Protein AF-A0A818BWP5-F1 (afdb_monomer)

Sequence (230 aa):
DDAFNEPQSDSELIDVSFDEDEWIDLDHDEETIDNFIEGVNTEVILLDDLQNQVKKVIDITRRIVNTTKRTSTLSAFVEKKRMNYNLKVSKNKRIKRQLSKDVKTRWNSSFKMLSTIDLYRDIITDMFKCKGNIGITSKQRKKLARIELTTDQWDLIKLLITLLEPFYSATKALSTTTYPTIGSALYLIRSLEEYLEKLENNLTLNALKAKVLVKFQYYMFDDTDQFNTL

Nearest PDB structures (foldseek):
  8sjd-assembly1_B  TM=6.317E-01  e=7.134E-03  Musca domestica
  2x3w-assembly2_C-2  TM=1.920E-01  e=8.505E+00  Mus musculus

Solvent-accessible surface area (backbone atoms only — not comparable to full-atom values): 14190 Å² total; per-residue (Å²): 137,80,88,82,84,79,83,80,83,78,84,74,81,79,79,77,77,76,81,87,79,84,79,83,79,78,80,76,87,74,82,81,78,88,74,91,60,95,79,72,53,68,70,59,57,55,52,52,51,51,50,53,51,51,53,51,47,53,50,35,51,48,50,46,52,50,50,33,71,70,34,68,58,49,37,50,51,50,51,52,50,49,52,56,50,40,73,76,41,57,85,90,71,40,83,81,73,70,79,39,70,63,43,91,93,42,83,66,24,51,58,46,19,50,51,32,50,61,75,35,42,70,57,54,52,47,49,66,71,42,44,87,75,58,84,63,54,74,69,55,41,56,58,51,64,76,48,63,80,52,72,69,51,52,52,49,47,51,49,52,40,64,68,43,47,62,58,55,49,47,50,56,61,54,70,47,86,89,56,91,35,71,88,49,45,65,59,48,53,53,52,50,51,54,58,37,71,54,80,63,98,44,67,69,55,42,55,50,28,49,59,48,40,57,52,48,48,43,70,74,72,64,48,63,66,69,69,73,75,112

Structure (mmCIF, N/CA/C/O backbone):
data_AF-A0A818BWP5-F1
#
_entry.id   AF-A0A818BWP5-F1
#
loop_
_atom_site.group_PDB
_atom_site.id
_atom_site.type_symbol
_atom_site.label_atom_id
_atom_site.label_alt_id
_atom_site.label_comp_id
_atom_site.label_asym_id
_atom_site.label_entity_id
_atom_site.label_seq_id
_atom_site.pdbx_PDB_ins_code
_atom_site.Cartn_x
_atom_site.Cartn_y
_atom_site.Cartn_z
_atom_site.occupancy
_atom_site.B_iso_or_equiv
_atom_site.auth_seq_id
_atom_site.auth_comp_id
_atom_site.auth_asym_id
_atom_site.auth_atom_id
_atom_site.pdbx_PDB_model_num
ATOM 1 N N . ASP A 1 1 ? 43.823 27.936 49.055 1.00 38.31 1 ASP A N 1
ATOM 2 C CA . ASP A 1 1 ? 43.695 26.762 48.183 1.00 38.31 1 ASP A CA 1
ATOM 3 C C . ASP A 1 1 ? 42.249 26.336 48.092 1.00 38.31 1 ASP A C 1
ATOM 5 O O . ASP A 1 1 ? 41.699 25.744 49.010 1.00 38.31 1 ASP A O 1
ATOM 9 N N . ASP A 1 2 ? 41.649 26.814 47.008 1.00 41.84 2 ASP A N 1
ATOM 10 C CA . ASP A 1 2 ? 40.733 26.103 46.123 1.00 41.84 2 ASP A CA 1
ATOM 11 C C . ASP A 1 2 ? 39.447 25.488 46.685 1.00 41.84 2 ASP A C 1
ATOM 13 O O . ASP A 1 2 ? 39.368 24.359 47.158 1.00 41.84 2 ASP A O 1
ATOM 17 N N . ALA A 1 3 ? 38.401 26.294 46.497 1.00 39.16 3 ALA A N 1
ATOM 18 C CA . ALA A 1 3 ? 37.105 25.929 45.939 1.00 39.16 3 ALA A CA 1
ATOM 19 C C . ALA A 1 3 ? 36.995 24.525 45.317 1.00 39.16 3 ALA A C 1
ATOM 21 O O . ALA A 1 3 ? 37.724 24.210 44.385 1.00 39.16 3 ALA A O 1
ATOM 22 N N . PHE A 1 4 ? 35.946 23.786 45.691 1.00 36.19 4 PHE A N 1
ATOM 23 C CA . PHE A 1 4 ? 35.115 23.061 44.724 1.00 36.19 4 PHE A CA 1
ATOM 24 C C . PHE A 1 4 ? 33.684 22.929 45.270 1.00 36.19 4 PHE A C 1
ATOM 26 O O . PHE A 1 4 ? 33.434 22.251 46.263 1.00 36.19 4 PHE A O 1
ATOM 33 N N . ASN A 1 5 ? 32.767 23.652 44.623 1.00 37.97 5 ASN A N 1
ATOM 34 C CA . ASN A 1 5 ? 31.320 23.629 44.834 1.00 37.97 5 ASN A CA 1
ATOM 35 C C . ASN A 1 5 ? 30.732 22.267 44.428 1.00 37.97 5 ASN A C 1
ATOM 37 O O . ASN A 1 5 ? 30.966 21.808 43.309 1.00 37.97 5 ASN A O 1
ATOM 41 N N . GLU A 1 6 ? 29.887 21.689 45.281 1.00 41.59 6 GLU A N 1
ATOM 42 C CA . GLU A 1 6 ? 28.867 20.718 44.871 1.00 41.59 6 GLU A CA 1
ATOM 43 C C . GLU A 1 6 ? 27.696 21.470 44.214 1.00 41.59 6 GLU A C 1
ATOM 45 O O . GLU A 1 6 ? 27.207 22.445 44.793 1.00 41.59 6 GLU A O 1
ATOM 50 N N . PRO A 1 7 ? 27.208 21.072 43.026 1.00 37.31 7 PRO A N 1
ATOM 51 C CA . PRO A 1 7 ? 26.020 21.690 42.463 1.00 37.31 7 PRO A CA 1
ATOM 52 C C . PRO A 1 7 ? 24.761 21.091 43.103 1.00 37.31 7 PRO A C 1
ATOM 54 O O . PRO A 1 7 ? 24.490 19.893 42.989 1.00 37.31 7 PRO A O 1
ATOM 57 N N . GLN A 1 8 ? 23.973 21.954 43.748 1.00 34.66 8 GLN A N 1
ATOM 58 C CA . GLN A 1 8 ? 22.581 21.682 44.087 1.00 34.66 8 GLN A CA 1
ATOM 59 C C . GLN A 1 8 ? 21.790 21.466 42.788 1.00 34.66 8 GLN A C 1
ATOM 61 O O . GLN A 1 8 ? 21.780 22.308 41.895 1.00 34.66 8 GLN A O 1
ATOM 66 N N . SER A 1 9 ? 21.164 20.297 42.670 1.00 33.81 9 SER A N 1
ATOM 67 C CA . SER A 1 9 ? 20.226 19.967 41.598 1.00 33.81 9 SER A CA 1
ATOM 68 C C . SER A 1 9 ? 18.882 20.621 41.911 1.00 33.81 9 SER A C 1
ATOM 70 O O . SER A 1 9 ? 18.041 20.013 42.575 1.00 33.81 9 SER A O 1
ATOM 72 N N . ASP A 1 10 ? 18.687 21.841 41.419 1.00 33.75 10 ASP A N 1
ATOM 73 C CA . ASP A 1 10 ? 17.384 22.498 41.378 1.00 33.75 10 ASP A CA 1
ATOM 74 C C . ASP A 1 10 ? 16.417 21.686 40.507 1.00 33.75 10 ASP A C 1
ATOM 76 O O . ASP A 1 10 ? 16.576 21.536 39.294 1.00 33.75 10 ASP A O 1
ATOM 80 N N . SER A 1 11 ? 15.399 21.120 41.151 1.00 37.62 11 SER A N 1
ATOM 81 C CA . SER A 1 11 ? 14.240 20.536 40.490 1.00 37.62 11 SER A CA 1
ATOM 82 C C . SER A 1 11 ? 13.302 21.658 40.045 1.00 37.62 11 SER A C 1
ATOM 84 O O . SER A 1 11 ? 12.309 21.950 40.715 1.00 37.62 11 SER A O 1
ATOM 86 N N . GLU A 1 12 ? 13.610 22.290 38.918 1.00 34.38 12 GLU A N 1
ATOM 87 C CA . GLU A 1 12 ? 12.641 23.130 38.219 1.00 34.38 12 GLU A CA 1
ATOM 88 C C . GLU A 1 12 ? 11.659 22.234 37.455 1.00 34.38 12 GLU A C 1
ATOM 90 O O . GLU A 1 12 ? 11.980 21.574 36.464 1.00 34.38 12 GLU A O 1
ATOM 95 N N . LEU A 1 13 ? 10.432 22.187 37.974 1.00 34.03 13 LEU A N 1
ATOM 96 C CA . LEU A 1 13 ? 9.248 21.711 37.273 1.00 34.03 13 LEU A CA 1
ATOM 97 C C . LEU A 1 13 ? 9.038 22.590 36.037 1.00 34.03 13 LEU A C 1
ATOM 99 O O . LEU A 1 13 ? 8.491 23.685 36.134 1.00 34.03 13 LEU A O 1
ATOM 103 N N . ILE A 1 14 ? 9.466 22.102 34.873 1.00 30.34 14 ILE A N 1
ATOM 104 C CA . ILE A 1 14 ? 9.102 22.711 33.595 1.00 30.34 14 ILE A CA 1
ATOM 105 C C . ILE A 1 14 ? 7.621 22.410 33.350 1.00 30.34 14 ILE A C 1
ATOM 107 O O . ILE A 1 14 ? 7.241 21.310 32.939 1.00 30.34 14 ILE A O 1
ATOM 111 N N . ASP A 1 15 ? 6.797 23.413 33.635 1.00 31.56 15 ASP A N 1
ATOM 112 C CA . ASP A 1 15 ? 5.429 23.550 33.156 1.00 31.56 15 ASP A CA 1
ATOM 113 C C . ASP A 1 15 ? 5.460 23.710 31.631 1.00 31.56 15 ASP A C 1
ATOM 115 O O . ASP A 1 15 ? 5.631 24.804 31.093 1.00 31.56 15 ASP A O 1
ATOM 119 N N . VAL A 1 16 ? 5.372 22.587 30.914 1.00 32.75 16 VAL A N 1
ATOM 120 C CA . VAL A 1 16 ? 5.181 22.606 29.462 1.00 32.75 16 VAL A CA 1
ATOM 121 C C . VAL A 1 16 ? 3.698 22.858 29.209 1.00 32.75 16 VAL A C 1
ATOM 123 O O . VAL A 1 16 ? 2.926 21.935 28.932 1.00 32.75 16 VAL A O 1
ATOM 126 N N . SER A 1 17 ? 3.308 24.124 29.332 1.00 31.66 17 SER A N 1
ATOM 127 C CA . SER A 1 17 ? 2.092 24.636 28.717 1.00 31.66 17 SER A CA 1
ATOM 128 C C . SER A 1 17 ? 2.160 24.309 27.223 1.00 31.66 17 SER A C 1
ATOM 130 O O . SER A 1 17 ? 3.058 24.708 26.486 1.00 31.66 17 SER A O 1
ATOM 132 N N . PHE A 1 18 ? 1.262 23.421 26.810 1.00 32.84 18 PHE A N 1
ATOM 133 C CA . PHE A 1 18 ? 1.134 22.970 25.438 1.00 32.84 18 PHE A CA 1
ATOM 134 C C . PHE A 1 18 ? 0.351 24.044 24.690 1.00 32.84 18 PHE A C 1
ATOM 136 O O . PHE A 1 18 ? -0.876 24.079 24.789 1.00 32.84 18 PHE A O 1
ATOM 143 N N . ASP A 1 19 ? 1.065 24.915 23.980 1.00 33.84 19 ASP A N 1
ATOM 144 C CA . ASP A 1 19 ? 0.466 25.851 23.033 1.00 33.84 19 ASP A CA 1
ATOM 145 C C . ASP A 1 19 ? -0.215 25.052 21.908 1.00 33.84 19 ASP A C 1
ATOM 147 O O . ASP A 1 19 ? 0.387 24.593 20.931 1.00 33.84 19 ASP A O 1
ATOM 151 N N . GLU A 1 20 ? -1.516 24.827 22.098 1.00 41.22 20 GLU A N 1
ATOM 152 C CA . GLU A 1 20 ? -2.468 24.629 21.018 1.00 41.22 20 GLU A CA 1
ATOM 153 C C . GLU A 1 20 ? -2.515 25.937 20.228 1.00 41.22 20 GLU A C 1
ATOM 155 O O . GLU A 1 20 ? -3.160 26.866 20.682 1.00 41.22 20 GLU A O 1
ATOM 160 N N . ASP A 1 21 ? -1.789 26.029 19.111 1.00 40.53 21 ASP A N 1
ATOM 161 C CA . ASP A 1 21 ? -2.220 26.696 17.870 1.00 40.53 21 ASP A CA 1
ATOM 162 C C . ASP A 1 21 ? -1.031 26.965 16.940 1.00 40.53 21 ASP A C 1
ATOM 164 O O . ASP A 1 21 ? -0.416 28.022 16.950 1.00 40.53 21 ASP A O 1
ATOM 168 N N . GLU A 1 22 ? -0.745 26.008 16.056 1.00 33.59 22 GLU A N 1
ATOM 169 C CA . GLU A 1 22 ? -0.085 26.321 14.786 1.00 33.59 22 GLU A CA 1
ATOM 170 C C . GLU A 1 22 ? -0.511 25.291 13.731 1.00 33.59 22 GLU A C 1
ATOM 172 O O . GLU A 1 22 ? 0.115 24.253 13.490 1.00 33.59 22 GLU A O 1
ATOM 177 N N . TRP A 1 23 ? -1.678 25.542 13.138 1.00 38.66 23 TRP A N 1
ATOM 178 C CA . TRP A 1 23 ? -2.072 24.915 11.884 1.00 38.66 23 TRP A CA 1
ATOM 179 C C . TRP A 1 23 ? -1.727 25.895 10.770 1.00 38.66 23 TRP A C 1
ATOM 181 O O . TRP A 1 23 ? -2.349 26.939 10.644 1.00 38.66 23 TRP A O 1
ATOM 191 N N . ILE A 1 24 ? -0.711 25.547 9.981 1.00 30.97 24 ILE A N 1
ATOM 192 C CA . ILE A 1 24 ? -0.413 26.223 8.721 1.00 30.97 24 ILE A CA 1
ATOM 193 C C . ILE A 1 24 ? -1.561 25.905 7.758 1.00 30.97 24 ILE A C 1
ATOM 195 O O . ILE A 1 24 ? -1.679 24.768 7.282 1.00 30.97 24 ILE A O 1
ATOM 199 N N . ASP A 1 25 ? -2.393 26.909 7.498 1.00 35.25 25 ASP A N 1
ATOM 200 C CA . ASP A 1 25 ? -3.293 26.951 6.355 1.00 35.25 25 ASP A CA 1
ATOM 201 C C . ASP A 1 25 ? -2.435 27.077 5.091 1.00 35.25 25 ASP A C 1
ATOM 203 O O . ASP A 1 25 ? -1.821 28.102 4.810 1.00 35.25 25 ASP A O 1
ATOM 207 N N . LEU A 1 26 ? -2.321 25.973 4.353 1.00 34.81 26 LEU A N 1
ATOM 208 C CA . LEU A 1 26 ? -1.875 26.013 2.966 1.00 34.81 26 LEU A CA 1
ATOM 209 C C . LEU A 1 26 ? -3.119 26.252 2.118 1.00 34.81 26 LEU A C 1
ATOM 211 O O . LEU A 1 26 ? -3.715 25.296 1.615 1.00 34.81 26 LEU A O 1
ATOM 215 N N . ASP A 1 27 ? -3.504 27.522 2.012 1.00 36.72 27 ASP A N 1
ATOM 216 C CA . ASP A 1 27 ? -4.365 27.994 0.936 1.00 36.72 27 ASP A CA 1
ATOM 217 C C . ASP A 1 27 ? -3.677 27.648 -0.389 1.00 36.72 27 ASP A C 1
ATOM 219 O O . ASP A 1 27 ? -2.541 28.040 -0.669 1.00 36.72 27 ASP A O 1
ATOM 223 N N . HIS A 1 28 ? -4.335 26.790 -1.161 1.00 37.84 28 HIS A N 1
ATOM 224 C CA . HIS A 1 28 ? -3.966 26.511 -2.536 1.00 37.84 28 HIS A CA 1
ATOM 225 C C . HIS A 1 28 ? -4.925 27.337 -3.383 1.00 37.84 28 HIS A C 1
ATOM 227 O O . HIS A 1 28 ? -6.059 26.921 -3.614 1.00 37.84 28 HIS A O 1
ATOM 233 N N . ASP A 1 29 ? -4.475 28.527 -3.771 1.00 39.03 29 ASP A N 1
ATOM 234 C CA . ASP A 1 29 ? -5.115 29.323 -4.810 1.00 39.03 29 ASP A CA 1
ATOM 235 C C . ASP A 1 29 ? -5.052 28.524 -6.117 1.00 39.03 29 ASP A C 1
ATOM 237 O O . ASP A 1 29 ? -4.024 28.461 -6.793 1.00 39.03 29 ASP A O 1
ATOM 241 N N . GLU A 1 30 ? -6.145 27.839 -6.438 1.00 41.66 30 GLU A N 1
ATOM 242 C CA . GLU A 1 30 ? -6.350 27.203 -7.733 1.00 41.66 30 GLU A CA 1
ATOM 243 C C . GLU A 1 30 ? -7.069 28.230 -8.619 1.00 41.66 30 GLU A C 1
ATOM 245 O O . GLU A 1 30 ? -8.297 28.349 -8.610 1.00 41.66 30 GLU A O 1
ATOM 250 N N . GLU A 1 31 ? -6.281 29.041 -9.334 1.00 36.81 31 GLU A N 1
ATOM 251 C CA . GLU A 1 31 ? -6.779 29.900 -10.411 1.00 36.81 31 GLU A CA 1
ATOM 252 C C . GLU A 1 31 ? -7.515 29.030 -11.436 1.00 36.81 31 GLU A C 1
ATOM 254 O O . GLU A 1 31 ? -6.941 28.183 -12.123 1.00 36.81 31 GLU A O 1
ATOM 259 N N . THR A 1 32 ? -8.825 29.236 -11.518 1.00 38.47 32 THR A N 1
ATOM 260 C CA . THR A 1 32 ? -9.712 28.573 -12.467 1.00 38.47 32 THR A CA 1
ATOM 261 C C . THR A 1 32 ? -9.531 29.243 -13.825 1.00 38.47 32 THR A C 1
ATOM 263 O O . THR A 1 32 ? -10.111 30.291 -14.099 1.00 38.47 32 THR A O 1
ATOM 266 N N . ILE A 1 33 ? -8.694 28.658 -14.683 1.00 33.97 33 ILE A N 1
ATOM 267 C CA . ILE A 1 33 ? -8.634 29.037 -16.098 1.00 33.97 33 ILE A CA 1
ATOM 268 C C . ILE A 1 33 ? -9.732 28.261 -16.833 1.00 33.97 33 ILE A C 1
ATOM 270 O O . ILE A 1 33 ? -9.557 27.098 -17.201 1.00 33.97 33 ILE A O 1
ATOM 274 N N . ASP A 1 34 ? -10.868 28.926 -17.038 1.00 37.19 34 ASP A N 1
ATOM 275 C CA . ASP A 1 34 ? -11.940 28.492 -17.934 1.00 37.19 34 ASP A CA 1
ATOM 276 C C . ASP A 1 34 ? -11.446 28.515 -19.389 1.00 37.19 34 ASP A C 1
ATOM 278 O O . ASP A 1 34 ? -11.460 29.549 -20.055 1.00 37.19 34 ASP A O 1
ATOM 282 N N . ASN A 1 35 ? -11.037 27.355 -19.904 1.00 39.00 35 ASN A N 1
ATOM 283 C CA . ASN A 1 35 ? -10.895 27.122 -21.339 1.00 39.00 35 ASN A CA 1
ATOM 284 C C . ASN A 1 35 ? -11.841 25.995 -21.758 1.00 39.00 35 ASN A C 1
ATOM 286 O O . ASN A 1 35 ? -11.488 24.816 -21.790 1.00 39.00 35 ASN A O 1
ATOM 290 N N . PHE A 1 36 ? -13.073 26.388 -22.078 1.00 38.19 36 PHE A N 1
ATOM 291 C CA . PHE A 1 36 ? -14.071 25.534 -22.708 1.00 38.19 36 PHE A CA 1
ATOM 292 C C . PHE A 1 36 ? -13.631 25.246 -24.154 1.00 38.19 36 PHE A C 1
ATOM 294 O O . PHE A 1 36 ? -13.784 26.087 -25.038 1.00 38.19 36 PHE A O 1
ATOM 301 N N . ILE A 1 37 ? -13.041 24.072 -24.394 1.00 40.69 37 ILE A N 1
ATOM 302 C CA . ILE A 1 37 ? -12.774 23.555 -25.742 1.00 40.69 37 ILE A CA 1
ATOM 303 C C . ILE A 1 37 ? -13.658 22.323 -25.938 1.00 40.69 37 ILE A C 1
ATOM 305 O O . ILE A 1 37 ? -13.468 21.290 -25.296 1.00 40.69 37 ILE A O 1
ATOM 309 N N . GLU A 1 38 ? -14.652 22.435 -26.816 1.00 40.62 38 GLU A N 1
ATOM 310 C CA . GLU A 1 38 ? -15.463 21.300 -27.256 1.00 40.62 38 GLU A CA 1
ATOM 311 C C . GLU A 1 38 ? -14.562 20.268 -27.952 1.00 40.62 38 GLU A C 1
ATOM 313 O O . GLU A 1 38 ? -13.906 20.568 -28.948 1.00 40.62 38 GLU A O 1
ATOM 318 N N . GLY A 1 39 ? -14.517 19.048 -27.402 1.00 49.41 39 GLY A N 1
ATOM 319 C CA . GLY A 1 39 ? -13.747 17.927 -27.953 1.00 49.41 39 GLY A CA 1
ATOM 320 C C . GLY A 1 39 ? -12.526 17.475 -27.142 1.00 49.41 39 GLY A C 1
ATOM 321 O O . GLY A 1 39 ? -11.690 16.754 -27.684 1.00 49.41 39 GLY A O 1
ATOM 322 N N . VAL A 1 40 ? -12.393 17.851 -25.861 1.00 45.69 40 VAL A N 1
ATOM 323 C CA . VAL A 1 40 ? -11.329 17.314 -24.988 1.00 45.69 40 VAL A CA 1
ATOM 324 C C . VAL A 1 40 ? -11.471 15.790 -24.869 1.00 45.69 40 VAL A C 1
ATOM 326 O O . VAL A 1 40 ? -12.441 15.281 -24.310 1.00 45.69 40 VAL A O 1
ATOM 329 N N . ASN A 1 41 ? -10.487 15.081 -25.434 1.00 53.50 41 ASN A N 1
ATOM 330 C CA . ASN A 1 41 ? -10.328 13.627 -25.448 1.00 53.50 41 ASN A CA 1
ATOM 331 C C . ASN A 1 41 ? -10.824 12.972 -24.153 1.00 53.50 41 ASN A C 1
ATOM 333 O O . ASN A 1 41 ? -10.206 13.115 -23.097 1.00 53.50 41 ASN A O 1
ATOM 337 N N . THR A 1 42 ? -11.895 12.186 -24.248 1.00 56.69 42 THR A N 1
ATOM 338 C CA . THR A 1 42 ? -12.464 11.417 -23.131 1.00 56.69 42 THR A CA 1
ATOM 339 C C . THR A 1 42 ? -11.405 10.565 -22.414 1.00 56.69 42 THR A C 1
ATOM 341 O O . THR A 1 42 ? -11.458 10.416 -21.198 1.00 56.69 42 THR A O 1
ATOM 344 N N . GLU A 1 43 ? -10.388 10.078 -23.133 1.00 61.12 43 GLU A N 1
ATOM 345 C CA . GLU A 1 43 ? -9.251 9.341 -22.561 1.00 61.12 43 GLU A CA 1
ATOM 346 C C . GLU A 1 43 ? -8.372 10.183 -21.621 1.00 61.12 43 GLU A C 1
ATOM 348 O O . GLU A 1 43 ? -7.901 9.676 -20.603 1.00 61.12 43 GLU A O 1
ATOM 353 N N . VAL A 1 44 ? -8.172 11.472 -21.916 1.00 63.31 44 VAL A N 1
ATOM 354 C CA . VAL A 1 44 ? -7.380 12.384 -21.072 1.00 63.31 44 VAL A CA 1
ATOM 355 C C . VAL A 1 44 ? -8.129 12.674 -19.771 1.00 63.31 44 VAL A C 1
ATOM 357 O O . VAL A 1 44 ? -7.551 12.551 -18.693 1.00 63.31 44 VAL A O 1
ATOM 360 N N . ILE A 1 45 ? -9.439 12.929 -19.860 1.00 65.38 45 ILE A N 1
ATOM 361 C CA . ILE A 1 45 ? -10.307 13.194 -18.701 1.00 65.38 45 ILE A CA 1
ATOM 362 C C . ILE A 1 45 ? -10.349 11.985 -17.750 1.00 65.38 45 ILE A C 1
ATOM 364 O O . ILE A 1 45 ? -10.245 12.143 -16.534 1.00 65.38 45 ILE A O 1
ATOM 368 N N . LEU A 1 46 ? -10.451 10.764 -18.290 1.00 70.00 46 LEU A N 1
ATOM 369 C CA . LEU A 1 46 ? -10.474 9.530 -17.490 1.00 70.00 46 LEU A CA 1
ATOM 370 C C . LEU A 1 46 ? -9.148 9.270 -16.760 1.00 70.00 46 LEU A C 1
ATOM 372 O O . LEU A 1 46 ? -9.136 8.758 -15.639 1.00 70.00 46 LEU A O 1
ATOM 376 N N . LEU A 1 47 ? -8.023 9.615 -17.387 1.00 75.31 47 LEU A N 1
ATOM 377 C CA . LEU A 1 47 ? -6.702 9.444 -16.788 1.00 75.31 47 LEU A CA 1
ATOM 378 C C . LEU A 1 47 ? -6.425 10.467 -15.679 1.00 75.31 47 LEU A C 1
ATOM 380 O O . LEU A 1 47 ? -5.799 10.107 -14.678 1.00 75.31 47 LEU A O 1
ATOM 384 N N . ASP A 1 48 ? -6.897 11.703 -15.833 1.00 81.94 48 ASP A N 1
ATOM 385 C CA . ASP A 1 48 ? -6.762 12.744 -14.808 1.00 81.94 48 ASP A CA 1
ATOM 386 C C . ASP A 1 48 ? -7.667 12.461 -13.602 1.00 81.94 48 ASP A C 1
ATOM 388 O O . ASP A 1 48 ? -7.236 12.605 -12.453 1.00 81.94 48 ASP A O 1
ATOM 392 N N . ASP A 1 49 ? -8.881 11.947 -13.830 1.00 87.75 49 ASP A N 1
ATOM 393 C CA . ASP A 1 49 ? -9.744 11.475 -12.742 1.00 87.75 49 ASP A CA 1
ATOM 394 C C . ASP A 1 49 ? -9.072 10.348 -11.942 1.00 87.75 49 ASP A C 1
ATOM 396 O O . ASP A 1 49 ? -9.004 10.404 -10.712 1.00 87.75 49 ASP A O 1
ATOM 400 N N . LEU A 1 50 ? -8.460 9.370 -12.620 1.00 89.50 50 LEU A N 1
ATOM 401 C CA . LEU A 1 50 ? -7.727 8.295 -11.949 1.00 89.50 50 LEU A CA 1
ATOM 402 C C . LEU A 1 50 ? -6.550 8.822 -11.109 1.00 89.50 50 LEU A C 1
ATOM 404 O O . LEU A 1 50 ? -6.341 8.369 -9.980 1.00 89.50 50 LEU A O 1
ATOM 408 N N . GLN A 1 51 ? -5.791 9.797 -11.615 1.00 90.50 51 GLN A N 1
ATOM 409 C CA . GLN A 1 51 ? -4.718 10.433 -10.841 1.00 90.50 51 GLN A CA 1
ATOM 410 C C . GLN A 1 51 ? -5.256 11.145 -9.596 1.00 90.50 51 GLN A C 1
ATOM 412 O O . GLN A 1 51 ? -4.688 11.001 -8.505 1.00 90.50 51 GLN A O 1
ATOM 417 N N . ASN A 1 52 ? -6.378 11.851 -9.726 1.00 92.62 52 ASN A N 1
ATOM 418 C CA . ASN A 1 52 ? -7.047 12.511 -8.607 1.00 92.62 52 ASN A CA 1
ATOM 419 C C . ASN A 1 52 ? -7.548 11.503 -7.565 1.00 92.62 52 ASN A C 1
ATOM 421 O O . ASN A 1 52 ? -7.366 11.713 -6.359 1.00 92.62 52 ASN A O 1
ATOM 425 N N . GLN A 1 53 ? -8.100 10.369 -8.003 1.00 94.50 53 GLN A N 1
ATOM 426 C CA . GLN A 1 53 ? -8.488 9.273 -7.115 1.00 94.50 53 GLN A CA 1
ATOM 427 C C . GLN A 1 53 ? -7.280 8.703 -6.356 1.00 94.50 53 GLN A C 1
ATOM 429 O O . GLN A 1 53 ? -7.341 8.553 -5.131 1.00 94.50 53 GLN A O 1
ATOM 434 N N . VAL A 1 54 ? -6.159 8.453 -7.043 1.00 95.12 54 VAL A N 1
ATOM 435 C CA . VAL A 1 54 ? -4.909 7.981 -6.420 1.00 95.12 54 VAL A CA 1
ATOM 436 C C . VAL A 1 54 ? -4.393 8.983 -5.387 1.00 95.12 54 VAL A C 1
ATOM 438 O O . VAL A 1 54 ? -4.112 8.596 -4.248 1.00 95.12 54 VAL A O 1
ATOM 441 N N . LYS A 1 55 ? -4.323 10.274 -5.739 1.00 95.19 55 LYS A N 1
ATOM 442 C CA . LYS A 1 55 ? -3.900 11.351 -4.828 1.00 95.19 55 LYS A CA 1
ATOM 443 C C . LYS A 1 55 ? -4.767 11.370 -3.569 1.00 95.19 55 LYS A C 1
ATOM 445 O O . LYS A 1 55 ? -4.248 11.311 -2.452 1.00 95.19 55 LYS A O 1
ATOM 450 N N . LYS A 1 56 ? -6.090 11.336 -3.744 1.00 96.12 56 LY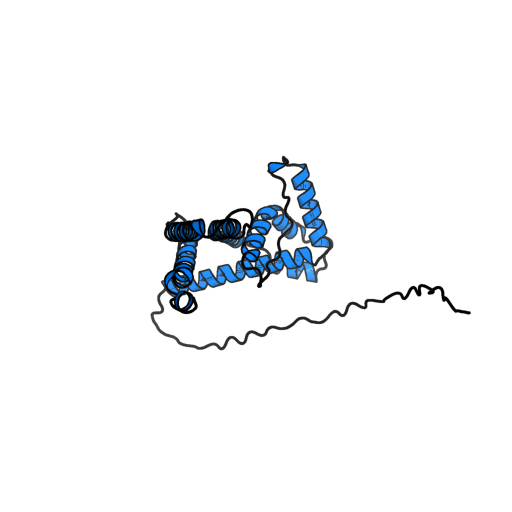S A N 1
ATOM 451 C CA . LYS A 1 56 ? -7.065 11.316 -2.647 1.00 96.12 56 LYS A CA 1
ATOM 452 C C . LYS A 1 56 ? -6.887 10.102 -1.733 1.00 96.12 56 LYS A C 1
ATOM 454 O O . LYS A 1 56 ? -6.900 10.254 -0.512 1.00 96.12 56 LYS A O 1
ATOM 459 N N . VAL A 1 57 ? -6.692 8.907 -2.292 1.00 97.12 57 VAL A N 1
ATOM 460 C CA . VAL A 1 57 ? -6.478 7.674 -1.513 1.00 97.12 57 VAL A CA 1
ATOM 461 C C . VAL A 1 57 ? -5.185 7.726 -0.704 1.00 97.12 57 VAL A C 1
ATOM 463 O O . VAL A 1 57 ? -5.180 7.367 0.481 1.00 97.12 57 VAL A O 1
ATOM 466 N N . ILE A 1 58 ? -4.097 8.215 -1.299 1.00 96.12 58 ILE A N 1
ATOM 467 C CA . ILE A 1 58 ? -2.820 8.395 -0.599 1.00 96.12 58 ILE A CA 1
ATOM 468 C C . ILE A 1 58 ? -2.980 9.403 0.549 1.00 96.12 58 ILE A C 1
ATOM 470 O O . ILE A 1 58 ? -2.519 9.145 1.666 1.00 96.12 58 ILE A O 1
ATOM 474 N N . ASP A 1 59 ? -3.681 10.515 0.318 1.00 96.12 59 ASP A N 1
ATOM 475 C CA . ASP A 1 59 ? -3.918 11.549 1.328 1.00 96.12 59 ASP A CA 1
ATOM 476 C C . ASP A 1 59 ? -4.784 11.055 2.488 1.00 96.12 59 ASP A C 1
ATOM 478 O O . ASP A 1 59 ? -4.447 11.291 3.655 1.00 96.12 59 ASP A O 1
ATOM 482 N N . ILE A 1 60 ? -5.866 10.327 2.197 1.00 97.25 60 ILE A N 1
ATOM 483 C CA . ILE A 1 60 ? -6.704 9.690 3.221 1.00 97.25 60 ILE A CA 1
ATOM 484 C C . ILE A 1 60 ? -5.859 8.712 4.037 1.00 97.25 60 ILE A C 1
ATOM 486 O O . ILE A 1 60 ? -5.837 8.803 5.265 1.00 97.25 60 ILE A O 1
ATOM 490 N N . THR A 1 61 ? -5.086 7.846 3.379 1.00 97.44 61 THR A N 1
ATOM 491 C CA . THR A 1 61 ? -4.206 6.884 4.060 1.00 97.44 61 THR A CA 1
ATOM 492 C C . THR A 1 61 ? -3.215 7.590 4.986 1.00 97.44 61 THR A C 1
ATOM 494 O O . THR A 1 61 ? -3.060 7.209 6.152 1.00 97.44 61 THR A O 1
ATOM 497 N N . ARG A 1 62 ? -2.596 8.679 4.514 1.00 96.88 62 ARG A N 1
ATOM 498 C CA . ARG A 1 62 ? -1.676 9.498 5.314 1.00 96.88 62 ARG A CA 1
ATOM 499 C C . ARG A 1 62 ? -2.371 10.084 6.539 1.00 96.88 62 ARG A C 1
ATOM 501 O O . ARG A 1 62 ? -1.812 10.054 7.638 1.00 96.88 62 ARG A O 1
ATOM 508 N N . ARG A 1 63 ? -3.600 10.585 6.380 1.00 96.75 63 ARG A N 1
ATOM 509 C CA . ARG A 1 63 ? -4.415 11.118 7.484 1.00 96.75 63 ARG A CA 1
ATOM 510 C C . ARG A 1 63 ? -4.776 10.037 8.499 1.00 96.75 63 ARG A C 1
ATOM 512 O O . ARG A 1 63 ? -4.670 10.316 9.693 1.00 96.75 63 ARG A O 1
ATOM 519 N N . ILE A 1 64 ? -5.135 8.828 8.062 1.00 96.94 64 ILE A N 1
ATOM 520 C CA . ILE A 1 64 ? -5.416 7.694 8.958 1.00 96.94 64 ILE A CA 1
ATOM 521 C C . ILE A 1 64 ? -4.182 7.387 9.795 1.00 96.94 64 ILE A C 1
ATOM 523 O O . ILE A 1 64 ? -4.232 7.485 11.020 1.00 96.94 64 ILE A O 1
ATOM 527 N N . VAL A 1 65 ? -3.051 7.102 9.143 1.00 97.00 65 VAL A N 1
ATOM 528 C CA . VAL A 1 65 ? -1.812 6.735 9.840 1.00 97.00 65 VAL A CA 1
ATOM 529 C C . VAL A 1 65 ? -1.376 7.832 10.809 1.00 97.00 65 VAL A C 1
ATOM 531 O O . VAL A 1 65 ? -1.012 7.542 11.950 1.00 97.00 65 VAL A O 1
ATOM 534 N N . ASN A 1 66 ? -1.430 9.097 10.393 1.00 95.25 66 ASN A N 1
ATOM 535 C CA . ASN A 1 66 ? -1.046 10.207 11.258 1.00 95.25 66 ASN A CA 1
ATOM 536 C C . ASN A 1 66 ? -1.995 10.375 12.444 1.00 95.25 66 ASN A C 1
ATOM 538 O O . ASN A 1 66 ? -1.521 10.565 13.561 1.00 95.25 66 ASN A O 1
ATOM 542 N N . THR A 1 67 ? -3.306 10.268 12.231 1.00 94.12 67 THR A N 1
ATOM 543 C CA . THR A 1 67 ? -4.303 10.393 13.305 1.00 94.12 67 THR A CA 1
ATOM 544 C C . THR A 1 67 ? -4.149 9.257 14.312 1.00 94.12 67 THR A C 1
ATOM 546 O O . THR A 1 67 ? -4.020 9.513 15.507 1.00 94.12 67 THR A O 1
ATOM 549 N N . THR A 1 68 ? -4.045 8.013 13.838 1.00 94.56 68 THR A N 1
ATOM 550 C CA . THR A 1 68 ? -3.825 6.841 14.693 1.00 94.56 68 THR A CA 1
ATOM 551 C C . THR A 1 68 ? -2.550 6.973 15.520 1.00 94.56 68 THR A C 1
ATOM 553 O O . THR A 1 68 ? -2.566 6.672 16.707 1.00 94.56 68 THR A O 1
ATOM 556 N N . LYS A 1 69 ? -1.445 7.443 14.923 1.00 93.12 69 LYS A N 1
ATOM 557 C CA . LYS A 1 69 ? -0.155 7.548 15.627 1.00 93.12 69 LYS A CA 1
ATOM 558 C C . LYS A 1 69 ? -0.034 8.778 16.530 1.00 93.12 69 LYS A C 1
ATOM 560 O O . LYS A 1 69 ? 0.826 8.768 17.401 1.00 93.12 69 LYS A O 1
ATOM 565 N N . ARG A 1 70 ? -0.827 9.833 16.312 1.00 91.19 70 ARG A N 1
ATOM 566 C CA . ARG A 1 70 ? -0.850 11.032 17.174 1.00 91.19 70 ARG A CA 1
ATOM 567 C C . ARG A 1 70 ? -1.748 10.843 18.394 1.00 91.19 70 ARG A C 1
ATOM 569 O O . ARG A 1 70 ? -1.447 11.377 19.452 1.00 91.19 70 ARG A O 1
ATOM 576 N N . THR A 1 71 ? -2.835 10.087 18.268 1.00 92.50 71 THR A N 1
ATOM 577 C CA . THR A 1 71 ? -3.758 9.850 19.381 1.00 92.50 71 THR A CA 1
ATOM 578 C C . THR A 1 71 ? -3.345 8.604 20.159 1.00 92.50 71 THR A C 1
ATOM 580 O O . THR A 1 71 ? -3.457 7.489 19.647 1.00 92.50 71 THR A O 1
ATOM 583 N N . SER A 1 72 ? -2.924 8.778 21.415 1.00 92.81 72 SER A N 1
ATOM 584 C CA . SER A 1 72 ? -2.526 7.681 22.314 1.00 92.81 72 SER A CA 1
ATOM 585 C C . SER A 1 72 ? -3.599 6.592 22.410 1.00 92.81 72 SER A C 1
ATOM 587 O O . SER A 1 72 ? -3.283 5.410 22.303 1.00 92.81 72 SER A O 1
ATOM 589 N N . THR A 1 73 ? -4.872 6.980 22.494 1.00 93.81 73 THR A N 1
ATOM 590 C CA . THR A 1 73 ? -6.009 6.056 22.574 1.00 93.81 73 THR A CA 1
ATOM 591 C C . THR A 1 73 ? -6.187 5.204 21.314 1.00 93.81 73 THR A C 1
ATOM 593 O O . THR A 1 73 ? -6.397 3.995 21.409 1.00 93.81 73 THR A O 1
ATOM 596 N N . LEU A 1 74 ? -6.060 5.801 20.120 1.00 94.12 74 LEU A N 1
ATOM 597 C CA . LEU A 1 74 ? -6.154 5.069 18.849 1.00 94.12 74 LEU A CA 1
ATOM 598 C C . LEU A 1 74 ? -4.937 4.163 18.644 1.00 94.12 74 LEU A C 1
ATOM 600 O O . LEU A 1 74 ? -5.088 3.014 18.233 1.00 94.12 74 LEU A O 1
ATOM 604 N N . SER A 1 75 ? -3.744 4.660 18.973 1.00 94.94 75 SER A N 1
ATOM 605 C CA . SER A 1 75 ? -2.505 3.883 18.933 1.00 94.94 75 SER A CA 1
ATOM 606 C C . SER A 1 75 ? -2.592 2.659 19.852 1.00 94.94 75 SER A C 1
ATOM 608 O O . SER A 1 75 ? -2.355 1.536 19.409 1.00 94.94 75 SER A O 1
ATOM 610 N N . ALA A 1 76 ? -3.039 2.848 21.099 1.00 95.44 76 ALA A N 1
ATOM 611 C CA . ALA A 1 76 ? -3.236 1.769 22.064 1.00 95.44 76 ALA A CA 1
ATOM 612 C C . ALA A 1 76 ? -4.293 0.756 21.598 1.00 95.44 76 ALA A C 1
ATOM 614 O O . ALA A 1 76 ? -4.093 -0.451 21.741 1.00 95.44 76 ALA A O 1
ATOM 615 N N . PHE A 1 77 ? -5.395 1.219 20.997 1.00 95.56 77 PHE A N 1
ATOM 616 C CA . PHE A 1 77 ? -6.414 0.339 20.420 1.00 95.56 77 PHE A CA 1
ATOM 617 C C . PHE A 1 77 ? -5.841 -0.541 19.300 1.00 95.56 77 PHE A C 1
ATOM 619 O O . PHE A 1 77 ? -5.995 -1.766 19.333 1.00 95.56 77 PHE A O 1
ATOM 626 N N . VAL A 1 78 ? -5.159 0.072 18.327 1.00 96.19 78 VAL A N 1
ATOM 627 C CA . VAL A 1 78 ? -4.570 -0.632 17.177 1.00 96.19 78 VAL A CA 1
ATOM 628 C C . VAL A 1 78 ? -3.497 -1.617 17.633 1.00 96.19 78 VAL A C 1
ATOM 630 O O . VAL A 1 78 ? -3.483 -2.761 17.179 1.00 96.19 78 VAL A O 1
ATOM 633 N N . GLU A 1 79 ? -2.645 -1.216 18.576 1.00 95.50 79 GLU A N 1
ATOM 634 C CA . GLU A 1 79 ? -1.609 -2.075 19.146 1.00 95.50 79 GLU A CA 1
ATOM 635 C C . GLU A 1 79 ? -2.220 -3.271 19.891 1.00 95.50 79 GLU A C 1
ATOM 637 O O . GLU A 1 79 ? -1.860 -4.417 19.625 1.00 95.50 79 GLU A O 1
ATOM 642 N N . LYS A 1 80 ? -3.233 -3.044 20.738 1.00 95.69 80 LYS A N 1
ATOM 643 C CA . LYS A 1 80 ? -3.956 -4.120 21.436 1.00 95.69 80 LYS A CA 1
ATOM 644 C C . LYS A 1 80 ? -4.577 -5.116 20.455 1.00 95.69 80 LYS A C 1
ATOM 646 O O . LYS A 1 80 ? -4.448 -6.329 20.634 1.00 95.69 80 LYS A O 1
ATOM 651 N N . LYS A 1 81 ? -5.234 -4.629 19.398 1.00 96.00 81 LYS A N 1
ATOM 652 C CA . LYS A 1 81 ? -5.832 -5.482 18.358 1.00 96.00 81 LYS A CA 1
ATOM 653 C C . LYS A 1 81 ? -4.772 -6.264 17.587 1.00 96.00 81 LYS A C 1
ATOM 655 O O . LYS A 1 81 ? -4.960 -7.459 17.361 1.00 96.00 81 LYS A O 1
ATOM 660 N N . ARG A 1 82 ? -3.634 -5.643 17.267 1.00 96.31 82 ARG A N 1
ATOM 661 C CA . ARG A 1 82 ? -2.501 -6.327 16.633 1.00 96.31 82 ARG A CA 1
ATOM 662 C C . ARG A 1 82 ? -1.922 -7.428 17.511 1.00 96.31 82 ARG A C 1
ATOM 664 O O . ARG A 1 82 ? -1.680 -8.525 17.016 1.00 96.31 82 ARG A O 1
ATOM 671 N N . MET A 1 83 ? -1.696 -7.160 18.795 1.00 95.81 83 MET A N 1
ATOM 672 C CA . MET A 1 83 ? -1.165 -8.161 19.723 1.00 95.81 83 MET A CA 1
ATOM 673 C C . MET A 1 83 ? -2.125 -9.344 19.845 1.00 95.81 83 MET A C 1
ATOM 675 O O . MET A 1 83 ? -1.703 -10.489 19.700 1.00 95.81 83 MET A O 1
ATOM 679 N N . ASN A 1 84 ? -3.427 -9.077 19.966 1.00 95.75 84 ASN A N 1
ATOM 680 C CA . ASN A 1 84 ? -4.455 -10.118 19.968 1.00 95.75 84 ASN A CA 1
ATOM 681 C C . ASN A 1 84 ? -4.480 -10.939 18.671 1.00 95.75 84 ASN A C 1
ATOM 683 O O . ASN A 1 84 ? -4.642 -12.156 18.730 1.00 95.75 84 ASN A O 1
ATOM 687 N N . TYR A 1 85 ? -4.308 -10.305 17.508 1.00 95.56 85 TYR A N 1
ATOM 688 C CA . TYR A 1 85 ? -4.154 -11.015 16.237 1.00 95.56 85 TYR A CA 1
ATOM 689 C C . TYR A 1 85 ? -2.897 -11.902 16.250 1.00 95.56 85 TYR A C 1
ATOM 691 O O . TYR A 1 85 ? -2.977 -13.098 15.981 1.00 95.56 85 TYR A O 1
ATOM 699 N N . ASN A 1 86 ? -1.750 -11.353 16.658 1.00 96.19 86 ASN A N 1
ATOM 700 C CA . ASN A 1 86 ? -0.464 -12.055 16.695 1.00 96.19 86 ASN A CA 1
ATOM 701 C C . ASN A 1 86 ? -0.428 -13.253 17.660 1.00 96.19 86 ASN A C 1
ATOM 703 O O . ASN A 1 86 ? 0.351 -14.184 17.432 1.00 96.19 86 ASN A O 1
ATOM 707 N N . LEU A 1 87 ? -1.243 -13.232 18.719 1.00 96.31 87 LEU A N 1
ATOM 708 C CA . LEU A 1 87 ? -1.428 -14.357 19.643 1.00 96.31 87 LEU A CA 1
ATOM 709 C C . LEU A 1 87 ? -2.205 -15.519 19.007 1.00 96.31 87 LEU A C 1
ATOM 711 O O . LEU A 1 87 ? -1.974 -16.667 19.369 1.00 96.31 87 LEU A O 1
ATOM 715 N N . LYS A 1 88 ? -3.100 -15.232 18.054 1.00 95.00 88 LYS A N 1
ATOM 716 C CA . LYS A 1 88 ? -3.969 -16.225 17.399 1.00 95.00 88 LYS A CA 1
ATOM 717 C C . LYS A 1 88 ? -3.356 -16.858 16.151 1.00 95.00 88 LYS A C 1
ATOM 719 O O . LYS A 1 88 ? -3.895 -17.834 15.641 1.00 95.00 88 LYS A O 1
ATOM 724 N N . VAL A 1 89 ? -2.261 -16.301 15.637 1.00 94.56 89 VAL A N 1
ATOM 725 C CA . VAL A 1 89 ? -1.632 -16.753 14.389 1.00 94.56 89 VAL A CA 1
ATOM 726 C C . VAL A 1 89 ? -0.222 -17.294 14.613 1.00 94.56 89 VAL A C 1
ATOM 728 O O . VAL A 1 89 ? 0.489 -16.925 15.552 1.00 94.56 89 VAL A O 1
ATOM 731 N N . SER A 1 90 ? 0.214 -18.155 13.696 1.00 93.62 90 SER A N 1
ATOM 732 C CA . SER A 1 90 ? 1.573 -18.692 13.655 1.00 93.62 90 SER A CA 1
ATOM 733 C C . SER A 1 90 ? 2.626 -17.590 13.466 1.00 93.62 90 SER A C 1
A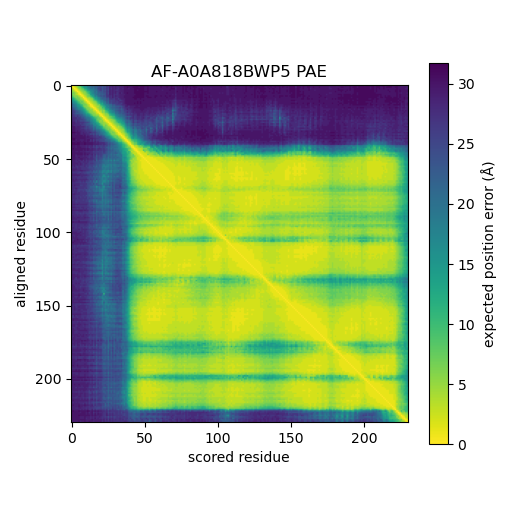TOM 735 O O . SER A 1 90 ? 2.368 -16.537 12.880 1.00 93.62 90 SER A O 1
ATOM 737 N N . LYS A 1 91 ? 3.862 -17.834 13.929 1.00 92.00 91 LYS A N 1
ATOM 738 C CA . LYS A 1 91 ? 4.962 -16.842 13.943 1.00 92.00 91 LYS A CA 1
ATOM 739 C C . LYS A 1 91 ? 5.259 -16.211 12.571 1.00 92.00 91 LYS A C 1
ATOM 741 O O . LYS A 1 91 ? 5.674 -15.052 12.518 1.00 92.00 91 LYS A O 1
ATOM 746 N N . ASN A 1 92 ? 5.052 -16.950 11.480 1.00 91.25 92 ASN A N 1
ATOM 747 C CA . ASN A 1 92 ? 5.225 -16.481 10.098 1.00 91.25 92 ASN A CA 1
ATOM 748 C C . ASN A 1 92 ? 4.100 -15.549 9.610 1.00 91.25 92 ASN A C 1
ATOM 750 O O . ASN A 1 92 ? 4.351 -14.743 8.724 1.00 91.25 92 ASN A O 1
ATOM 754 N N . LYS A 1 93 ? 2.904 -15.609 10.207 1.00 90.31 93 LYS A N 1
ATOM 755 C CA . LYS A 1 93 ? 1.739 -14.775 9.855 1.00 90.31 93 LYS A CA 1
ATOM 756 C C . LYS A 1 93 ? 1.573 -13.538 10.744 1.00 90.31 93 LYS A C 1
ATOM 758 O O . LYS A 1 93 ? 0.648 -12.755 10.546 1.00 90.31 93 LYS A O 1
ATOM 763 N N . ARG A 1 94 ? 2.446 -13.359 11.740 1.00 93.81 94 ARG A N 1
ATOM 764 C CA . ARG A 1 94 ? 2.391 -12.215 12.659 1.00 93.81 94 ARG A CA 1
ATOM 765 C C . ARG A 1 94 ? 2.687 -10.903 11.939 1.00 93.81 94 ARG A C 1
ATOM 767 O O . ARG A 1 94 ? 3.665 -10.789 11.200 1.00 93.81 94 ARG A O 1
ATOM 774 N N . ILE A 1 95 ? 1.915 -9.880 12.274 1.00 94.12 95 ILE A N 1
ATOM 775 C CA . ILE A 1 95 ? 2.179 -8.494 11.903 1.00 94.12 95 ILE A CA 1
ATOM 776 C C . ILE A 1 95 ? 3.319 -7.987 12.791 1.00 94.12 95 ILE A C 1
ATOM 778 O O . ILE A 1 95 ? 3.119 -7.672 13.965 1.00 94.12 95 ILE A O 1
ATOM 782 N N . LYS A 1 96 ? 4.536 -7.955 12.240 1.00 92.00 96 LYS A N 1
ATOM 783 C CA . LYS A 1 96 ? 5.751 -7.521 12.961 1.00 92.00 96 LYS A CA 1
ATOM 784 C C . LYS A 1 96 ? 6.040 -6.028 12.816 1.00 92.00 96 LYS A C 1
ATOM 786 O O . LYS A 1 96 ? 6.705 -5.444 13.662 1.00 92.00 96 LYS A O 1
ATOM 791 N N . ARG A 1 97 ? 5.602 -5.424 11.710 1.00 91.81 97 ARG A N 1
ATOM 792 C CA . ARG A 1 97 ? 5.883 -4.020 11.391 1.00 91.81 97 ARG A CA 1
ATOM 793 C C . ARG A 1 97 ? 4.805 -3.127 11.985 1.00 91.81 97 ARG A C 1
ATOM 795 O O . ARG A 1 97 ? 3.625 -3.458 11.916 1.00 91.81 97 ARG A O 1
ATOM 802 N N . GLN A 1 98 ? 5.218 -1.989 12.528 1.00 93.19 98 GLN A N 1
ATOM 803 C CA . GLN A 1 98 ? 4.321 -0.901 12.913 1.00 93.19 98 GLN A CA 1
ATOM 804 C C . GLN A 1 98 ? 3.758 -0.199 11.665 1.00 93.19 98 GLN A C 1
ATOM 806 O O . GLN A 1 98 ? 4.364 -0.268 10.592 1.00 93.19 98 GLN A O 1
ATOM 811 N N . LEU A 1 99 ? 2.639 0.521 11.813 1.00 94.62 99 LEU A N 1
ATOM 812 C CA . LEU A 1 99 ? 2.131 1.407 10.758 1.00 94.62 99 LEU A CA 1
ATOM 813 C C . LEU A 1 99 ? 3.223 2.403 10.339 1.00 94.62 99 LEU A C 1
ATOM 815 O O . LEU A 1 99 ? 3.778 3.124 11.181 1.00 94.62 99 LEU A O 1
ATOM 819 N N . SER A 1 100 ? 3.546 2.442 9.048 1.00 95.25 100 SER A N 1
ATOM 820 C CA . SER A 1 100 ? 4.603 3.300 8.506 1.00 95.25 100 SER A CA 1
ATOM 821 C C . SER A 1 100 ? 4.045 4.663 8.127 1.00 95.25 100 SER A C 1
ATOM 823 O O . SER A 1 100 ? 3.022 4.742 7.461 1.00 95.25 100 SER A O 1
ATOM 825 N N . LYS A 1 101 ? 4.721 5.740 8.545 1.00 94.88 101 LYS A N 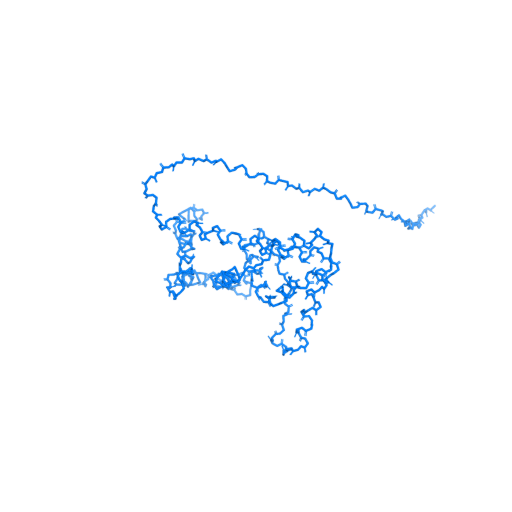1
ATOM 826 C CA . LYS A 1 101 ? 4.384 7.095 8.094 1.00 94.88 101 LYS A CA 1
ATOM 827 C C . LYS A 1 101 ? 4.983 7.327 6.712 1.00 94.88 101 LYS A C 1
ATOM 829 O O . LYS A 1 101 ? 6.126 6.941 6.470 1.00 94.88 101 LYS A O 1
ATOM 834 N N . ASP A 1 102 ? 4.223 7.997 5.864 1.00 95.06 102 ASP A N 1
ATOM 835 C CA . ASP A 1 102 ? 4.730 8.555 4.619 1.00 95.06 102 ASP A CA 1
ATOM 836 C C . ASP A 1 102 ? 5.545 9.827 4.895 1.00 95.06 102 ASP A C 1
ATOM 838 O O . ASP A 1 102 ? 5.171 10.657 5.729 1.00 95.06 102 ASP A O 1
ATOM 842 N N . VAL A 1 103 ? 6.693 9.942 4.237 1.00 91.31 103 VAL A N 1
ATOM 843 C CA . VAL A 1 103 ? 7.710 10.975 4.444 1.00 91.31 103 VAL A CA 1
ATOM 844 C C . VAL A 1 103 ? 8.146 11.486 3.077 1.00 91.31 103 VAL A C 1
ATOM 846 O O . VAL A 1 103 ? 8.863 10.792 2.361 1.00 91.31 103 VAL A O 1
ATOM 849 N N . LYS A 1 104 ? 7.780 12.730 2.755 1.00 83.56 104 LYS A N 1
ATOM 850 C CA . LYS A 1 104 ? 8.016 13.343 1.436 1.00 83.56 104 LYS A CA 1
ATOM 851 C C . LYS A 1 104 ? 9.464 13.215 0.940 1.00 83.56 104 LYS A C 1
ATOM 853 O O . LYS A 1 104 ? 9.684 12.948 -0.230 1.00 83.56 104 LYS A O 1
ATOM 858 N N . THR A 1 105 ? 10.448 13.341 1.833 1.00 83.75 105 THR A N 1
ATOM 859 C CA . THR A 1 105 ? 11.882 13.271 1.493 1.00 83.75 105 THR A CA 1
ATOM 860 C C . THR A 1 105 ? 12.423 11.851 1.309 1.00 83.75 105 THR A C 1
ATOM 862 O O . THR A 1 105 ? 13.569 11.669 0.910 1.00 83.75 105 THR A O 1
ATOM 865 N N . ARG A 1 106 ? 11.632 10.814 1.613 1.00 83.88 106 ARG A N 1
ATOM 866 C CA . ARG A 1 106 ? 12.014 9.409 1.435 1.00 83.88 106 ARG A CA 1
ATOM 867 C C . ARG A 1 106 ? 11.080 8.779 0.418 1.00 83.88 106 ARG A C 1
ATOM 869 O O . ARG A 1 106 ? 10.011 8.301 0.787 1.00 83.88 106 ARG A O 1
ATOM 876 N N . TRP A 1 107 ? 11.516 8.718 -0.832 1.00 83.44 107 TRP A N 1
ATOM 877 C CA . TRP A 1 107 ? 10.695 8.302 -1.975 1.00 83.44 107 TRP A CA 1
ATOM 878 C C . TRP A 1 107 ? 9.998 6.925 -1.800 1.00 83.44 107 TRP A C 1
ATOM 880 O O . TRP A 1 107 ? 8.868 6.735 -2.225 1.00 83.44 107 TRP A O 1
ATOM 890 N N . ASN A 1 108 ? 10.595 5.993 -1.046 1.00 91.31 108 ASN A N 1
ATOM 891 C CA . ASN A 1 108 ? 10.006 4.679 -0.725 1.00 91.31 108 ASN A CA 1
ATOM 892 C C . ASN A 1 108 ? 8.948 4.666 0.396 1.00 91.31 108 ASN A C 1
ATOM 894 O O . ASN A 1 108 ? 8.409 3.610 0.749 1.00 91.31 108 ASN A O 1
ATOM 898 N N . SER A 1 109 ? 8.725 5.788 1.071 1.00 94.38 109 SER A N 1
ATOM 899 C CA . SER A 1 109 ? 7.892 5.824 2.275 1.00 94.38 109 SER A CA 1
ATOM 900 C C . SER A 1 109 ? 6.402 5.667 1.973 1.00 94.38 109 SER A C 1
ATOM 902 O O . SER A 1 109 ? 5.714 5.009 2.757 1.00 94.38 109 SER A O 1
ATOM 904 N N . SER A 1 110 ? 5.929 6.146 0.819 1.00 94.75 110 SER A N 1
ATOM 905 C CA . SER A 1 110 ? 4.531 5.997 0.404 1.00 94.75 110 SER A CA 1
ATOM 906 C C . SER A 1 110 ? 4.179 4.526 0.189 1.00 94.75 110 SER A C 1
ATOM 908 O O . SER A 1 110 ? 3.213 4.038 0.773 1.00 94.75 110 SER A 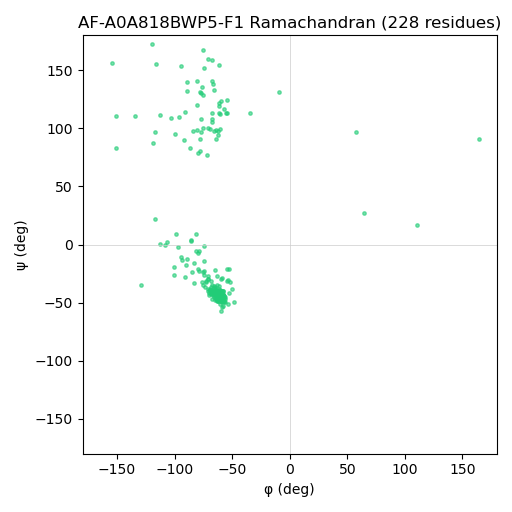O 1
ATOM 910 N N . PHE A 1 111 ? 5.029 3.774 -0.522 1.00 96.50 111 PHE A N 1
ATOM 911 C CA . PHE A 1 111 ? 4.874 2.323 -0.673 1.00 96.50 111 PHE A CA 1
ATOM 912 C C . PHE A 1 111 ? 4.829 1.604 0.682 1.00 96.50 111 PHE A C 1
ATOM 914 O O . PHE A 1 111 ? 3.948 0.779 0.927 1.00 96.50 111 PHE A O 1
ATOM 921 N N . LYS A 1 112 ? 5.753 1.932 1.599 1.00 96.69 112 LYS A N 1
ATOM 922 C CA . LYS A 1 112 ? 5.770 1.328 2.942 1.00 96.69 112 LYS A CA 1
ATOM 923 C C . LYS A 1 112 ? 4.497 1.646 3.723 1.00 96.69 112 LYS A C 1
ATOM 925 O O . LYS A 1 112 ? 3.972 0.757 4.389 1.00 96.69 112 LYS A O 1
ATOM 930 N N . MET A 1 113 ? 4.004 2.884 3.651 1.00 97.69 113 MET A N 1
ATOM 931 C CA . MET A 1 113 ? 2.747 3.288 4.282 1.00 97.69 113 MET A CA 1
ATOM 932 C C . MET A 1 113 ? 1.585 2.451 3.747 1.00 97.69 113 MET A C 1
ATOM 934 O O . MET A 1 113 ? 0.916 1.799 4.550 1.00 97.69 113 MET A O 1
ATOM 938 N N . LEU A 1 114 ? 1.409 2.408 2.421 1.00 97.88 114 LEU A N 1
ATOM 939 C CA . LEU A 1 114 ? 0.354 1.643 1.748 1.00 97.88 114 LEU A CA 1
ATOM 940 C C . LEU A 1 114 ? 0.426 0.151 2.113 1.00 97.88 114 LEU A C 1
ATOM 942 O O . LEU A 1 114 ? -0.538 -0.429 2.606 1.00 97.88 114 LEU A O 1
ATOM 946 N N . SER A 1 115 ? 1.611 -0.448 2.008 1.00 97.31 115 SER A N 1
ATOM 947 C CA . SER A 1 115 ? 1.822 -1.859 2.357 1.00 97.31 115 SER A CA 1
ATOM 948 C C . SER A 1 115 ? 1.479 -2.158 3.819 1.00 97.31 115 SER A C 1
ATOM 950 O O . SER A 1 115 ? 0.908 -3.198 4.139 1.00 97.31 115 SER A O 1
ATOM 952 N N . THR A 1 116 ? 1.827 -1.255 4.745 1.00 96.69 116 THR A N 1
ATOM 953 C CA . THR A 1 116 ? 1.481 -1.456 6.159 1.00 96.69 116 THR A CA 1
ATOM 954 C C . THR A 1 116 ? 0.018 -1.178 6.470 1.00 96.69 116 THR A C 1
ATOM 956 O O . THR A 1 116 ? -0.507 -1.843 7.353 1.00 96.69 116 THR A O 1
ATOM 959 N N . ILE A 1 117 ? -0.654 -0.242 5.792 1.00 97.25 117 ILE A N 1
ATOM 960 C CA . ILE A 1 117 ? -2.079 -0.008 6.055 1.00 97.25 117 ILE A CA 1
ATOM 961 C C . ILE A 1 117 ? -2.921 -1.191 5.569 1.00 97.25 117 ILE A C 1
ATOM 963 O O . ILE A 1 117 ? -3.817 -1.611 6.297 1.00 97.25 117 ILE A O 1
ATOM 967 N N . ASP A 1 118 ? -2.584 -1.782 4.416 1.00 97.44 118 ASP A N 1
ATOM 968 C CA . ASP A 1 118 ? -3.268 -2.971 3.890 1.00 97.44 118 ASP A CA 1
ATOM 969 C C . ASP A 1 118 ? -3.048 -4.193 4.796 1.00 97.44 118 ASP A C 1
ATOM 971 O O . ASP A 1 118 ? -3.999 -4.882 5.159 1.00 97.44 118 ASP A O 1
ATOM 975 N N . LEU A 1 119 ? -1.830 -4.374 5.325 1.00 96.31 119 LEU A N 1
ATOM 976 C CA . LEU A 1 119 ? -1.554 -5.400 6.341 1.00 96.31 119 LEU A CA 1
ATOM 977 C C . LEU A 1 119 ? -2.407 -5.233 7.616 1.00 96.31 119 LEU A C 1
ATOM 979 O O . LEU A 1 119 ? -2.683 -6.206 8.315 1.00 96.31 119 LEU A O 1
ATOM 983 N N . TYR A 1 120 ? -2.807 -4.002 7.938 1.00 97.06 120 TYR A N 1
ATOM 984 C CA . TYR A 1 120 ? -3.648 -3.673 9.091 1.00 97.06 120 TYR A CA 1
ATOM 985 C C . TYR A 1 120 ? -5.129 -3.499 8.722 1.00 97.06 120 TYR A C 1
ATOM 987 O O . TYR A 1 120 ? -5.902 -3.067 9.579 1.00 97.06 120 TYR A O 1
ATOM 995 N N . ARG A 1 121 ? -5.551 -3.833 7.494 1.00 96.19 121 ARG A N 1
ATOM 996 C CA . ARG A 1 121 ? -6.893 -3.537 6.964 1.00 96.19 121 ARG A CA 1
ATOM 997 C C . ARG A 1 121 ? -8.019 -3.914 7.919 1.00 96.19 121 ARG A C 1
ATOM 999 O O . ARG A 1 121 ? -8.867 -3.075 8.225 1.00 96.19 121 ARG A O 1
ATOM 1006 N N . ASP A 1 122 ? -7.998 -5.133 8.451 1.00 95.44 122 ASP A N 1
ATOM 1007 C CA . ASP A 1 122 ? -9.041 -5.613 9.364 1.00 95.44 122 ASP A CA 1
ATOM 1008 C C . ASP A 1 122 ? -9.038 -4.854 10.697 1.00 95.44 122 ASP A C 1
ATOM 1010 O O . ASP A 1 122 ? -10.093 -4.495 11.219 1.00 95.44 122 ASP A O 1
ATOM 1014 N N . ILE A 1 123 ? -7.851 -4.549 11.229 1.00 96.69 123 ILE A N 1
ATOM 1015 C CA . ILE A 1 123 ? -7.682 -3.809 12.488 1.00 96.69 123 ILE A CA 1
ATOM 1016 C C . ILE A 1 123 ? -8.167 -2.363 12.331 1.00 96.69 123 ILE A C 1
ATOM 1018 O O . ILE A 1 123 ? -8.843 -1.832 13.212 1.00 96.69 123 ILE A O 1
ATOM 1022 N N . ILE A 1 124 ? -7.835 -1.722 11.211 1.00 96.81 124 ILE A N 1
ATOM 1023 C CA . ILE A 1 124 ? -8.253 -0.352 10.898 1.00 96.81 124 ILE A CA 1
ATOM 1024 C C . ILE A 1 124 ? -9.761 -0.298 10.646 1.00 96.81 124 ILE A C 1
ATOM 1026 O O . ILE A 1 124 ? -10.437 0.580 11.176 1.00 96.81 124 ILE A O 1
ATOM 1030 N N . THR A 1 125 ? -10.311 -1.270 9.921 1.00 96.06 125 THR A N 1
ATOM 1031 C CA . THR A 1 125 ? -11.761 -1.393 9.715 1.00 96.06 125 THR A CA 1
ATOM 1032 C C . THR A 1 125 ? -12.492 -1.559 11.050 1.00 96.06 125 THR A C 1
ATOM 1034 O O . THR A 1 125 ? -13.503 -0.906 11.300 1.00 96.06 125 THR A O 1
ATOM 1037 N N . ASP A 1 126 ? -11.962 -2.386 11.951 1.00 95.44 126 ASP A N 1
ATOM 1038 C CA . ASP A 1 126 ? -12.512 -2.562 13.295 1.00 95.44 126 ASP A CA 1
ATOM 1039 C C . ASP A 1 126 ? -12.405 -1.289 14.153 1.00 95.44 126 ASP A C 1
ATOM 1041 O O . ASP A 1 126 ? -13.345 -0.950 14.870 1.00 95.44 126 ASP A O 1
ATOM 1045 N N . MET A 1 127 ? -11.315 -0.523 14.025 1.00 95.25 127 MET A N 1
ATOM 1046 C CA . MET A 1 127 ? -11.175 0.798 14.655 1.00 95.25 127 MET A CA 1
ATOM 1047 C C . MET A 1 127 ? -12.284 1.756 14.197 1.00 95.25 127 MET A C 1
ATOM 1049 O O . MET A 1 127 ? -12.897 2.430 15.028 1.00 95.25 127 MET A O 1
ATOM 1053 N N . PHE A 1 128 ? -12.589 1.797 12.897 1.00 94.38 128 PHE A N 1
ATOM 1054 C CA . PHE A 1 128 ? -13.674 2.629 12.369 1.00 94.38 128 PHE A CA 1
ATOM 1055 C C . PHE A 1 128 ? -15.062 2.160 12.811 1.00 94.38 128 PHE A C 1
ATOM 1057 O O . PHE A 1 128 ? -15.920 3.002 13.084 1.00 94.38 128 PHE A O 1
ATOM 1064 N N . LYS A 1 129 ? -15.288 0.849 12.948 1.00 93.25 129 LYS A N 1
ATOM 1065 C CA . LYS A 1 129 ? -16.542 0.296 13.492 1.00 93.25 129 LYS A CA 1
ATOM 1066 C C . LYS A 1 129 ? -16.701 0.611 14.980 1.00 93.25 129 LYS A C 1
ATOM 1068 O O . LYS A 1 129 ? -17.769 1.027 15.420 1.00 93.25 129 LYS A O 1
ATOM 1073 N N . CYS A 1 130 ? -15.622 0.493 15.750 1.00 91.56 130 CYS A N 1
ATOM 1074 C CA . CYS A 1 130 ? -15.625 0.692 17.196 1.00 91.56 130 CYS A CA 1
ATOM 1075 C C . CYS A 1 130 ? -15.454 2.159 17.629 1.00 91.56 130 CYS A C 1
ATOM 1077 O O . CYS A 1 130 ? -15.426 2.419 18.829 1.00 91.56 130 CYS A O 1
ATOM 1079 N N . LYS A 1 131 ? -15.379 3.137 16.711 1.00 88.50 131 LYS A N 1
ATOM 1080 C CA . LYS A 1 131 ? -15.108 4.564 17.015 1.00 88.50 131 LYS A CA 1
ATOM 1081 C C . LYS A 1 131 ? -16.023 5.210 18.068 1.00 88.50 131 LYS A C 1
ATOM 1083 O O . LYS A 1 131 ? -15.645 6.211 18.676 1.00 88.50 131 LYS A O 1
ATOM 1088 N N . GLY A 1 132 ? -17.208 4.645 18.310 1.00 85.69 132 GLY A N 1
ATOM 1089 C CA . GLY A 1 132 ? -18.107 5.037 19.404 1.00 85.69 132 GLY A CA 1
ATOM 1090 C C . GLY A 1 132 ? -17.586 4.696 20.807 1.00 85.69 132 GLY A C 1
ATOM 1091 O O . GLY A 1 132 ? -17.823 5.456 21.741 1.00 85.69 132 GLY A O 1
ATOM 1092 N N . ASN A 1 133 ? -16.814 3.613 20.927 1.00 85.75 133 ASN A N 1
ATOM 1093 C CA . ASN A 1 133 ? -16.444 2.965 22.189 1.00 85.75 133 ASN A CA 1
ATOM 1094 C C . ASN A 1 133 ? -14.942 3.075 22.518 1.00 85.75 133 ASN A C 1
ATOM 1096 O O . ASN A 1 133 ? -14.501 2.567 23.542 1.00 85.75 133 ASN A O 1
ATOM 1100 N N . ILE A 1 134 ? -14.139 3.728 21.668 1.00 85.06 134 ILE A N 1
ATOM 1101 C CA . ILE A 1 134 ? -12.673 3.835 21.833 1.00 85.06 134 ILE A CA 1
ATOM 1102 C C . ILE A 1 134 ? -12.279 4.955 22.822 1.00 85.06 134 ILE A C 1
ATOM 1104 O O . ILE A 1 134 ? -11.113 5.279 22.944 1.00 85.06 134 ILE A O 1
ATOM 1108 N N . GLY A 1 135 ? -13.213 5.571 23.556 1.00 86.25 135 GLY A N 1
ATOM 1109 C CA . GLY A 1 135 ? -12.867 6.628 24.524 1.00 86.25 135 GLY A CA 1
ATOM 1110 C C . GLY A 1 135 ? -12.266 7.890 23.883 1.00 86.25 135 GLY A C 1
ATOM 1111 O O . GLY A 1 135 ? -11.479 8.590 24.509 1.00 86.25 135 GLY A O 1
ATOM 1112 N N . ILE A 1 136 ? -12.606 8.162 22.618 1.00 89.00 136 ILE A N 1
ATOM 1113 C CA . ILE A 1 136 ? -12.216 9.378 21.886 1.00 89.00 136 ILE A CA 1
ATOM 1114 C C . ILE A 1 136 ? -13.304 10.452 21.978 1.00 89.00 136 ILE A C 1
ATOM 1116 O O . ILE A 1 136 ? -14.494 10.136 22.096 1.00 89.00 136 ILE A O 1
ATOM 1120 N N . THR A 1 137 ? -12.912 11.723 21.864 1.00 89.25 137 THR A N 1
ATOM 1121 C CA . THR A 1 137 ? -13.855 12.851 21.935 1.00 89.25 137 THR A CA 1
ATOM 1122 C C . THR A 1 137 ? -14.809 12.876 20.736 1.00 89.25 137 THR A C 1
ATOM 1124 O O . THR A 1 137 ? -14.518 12.340 19.663 1.00 89.25 137 THR A O 1
ATOM 1127 N N . SER A 1 138 ? -15.954 13.554 20.876 1.00 88.19 138 SER A N 1
ATOM 1128 C CA . SER A 1 138 ? -16.923 13.714 19.776 1.00 88.19 138 SER A CA 1
ATOM 1129 C C . SER A 1 138 ? -16.297 14.387 18.540 1.00 88.19 138 SER A C 1
ATOM 1131 O O . SER A 1 138 ? -16.509 13.938 17.410 1.00 88.19 138 SER A O 1
ATOM 1133 N N . LYS A 1 139 ? -15.436 15.400 18.741 1.00 88.56 139 LYS A N 1
ATOM 1134 C CA . LYS A 1 139 ? -14.683 16.079 17.667 1.00 88.56 139 LYS A CA 1
ATOM 1135 C C . LYS A 1 139 ? -13.741 15.112 16.940 1.00 88.56 139 LYS A C 1
ATOM 1137 O O . LYS A 1 139 ? -13.758 15.048 15.710 1.00 88.56 139 LYS A O 1
ATOM 1142 N N . GLN A 1 140 ? -12.974 14.311 17.685 1.00 87.88 140 GLN A N 1
ATOM 1143 C CA . GLN A 1 140 ? -12.080 13.291 17.120 1.00 87.88 140 GLN A CA 1
ATOM 1144 C C . GLN A 1 140 ? -12.857 12.221 16.348 1.00 87.88 140 GLN A C 1
ATOM 1146 O O . GLN A 1 140 ? -12.455 11.849 15.249 1.00 87.88 140 GLN A O 1
ATOM 1151 N N . ARG A 1 141 ? -14.007 11.779 16.869 1.00 90.69 141 ARG A N 1
ATOM 1152 C CA 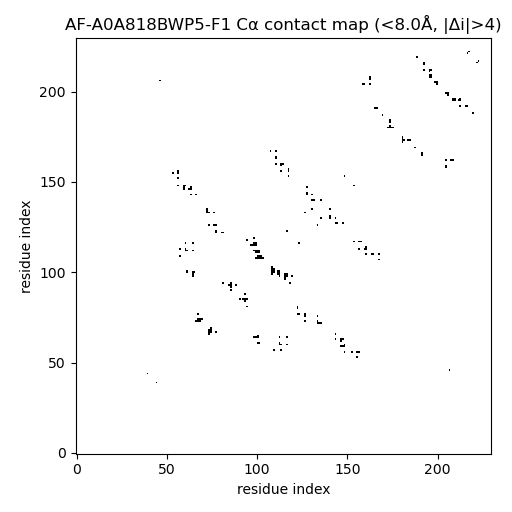. ARG A 1 141 ? -14.871 10.791 16.209 1.00 90.69 141 ARG A CA 1
ATOM 1153 C C . ARG A 1 141 ? -15.400 11.289 14.866 1.00 90.69 141 ARG A C 1
ATOM 1155 O O . ARG A 1 141 ? -15.332 10.555 13.883 1.00 90.69 141 ARG A O 1
ATOM 1162 N N . LYS A 1 142 ? -15.883 12.537 14.804 1.00 89.94 142 LYS A N 1
ATOM 1163 C CA . LYS A 1 142 ? -16.326 13.168 13.548 1.00 89.94 142 LYS A CA 1
ATOM 1164 C C . LYS A 1 142 ? -15.176 13.285 12.546 1.00 89.94 142 LYS A C 1
ATOM 1166 O O . LYS A 1 142 ? -15.362 12.981 11.372 1.00 89.94 142 LYS A O 1
ATOM 1171 N N . LYS A 1 143 ? -13.982 13.677 13.005 1.00 88.94 143 LYS A N 1
ATOM 1172 C CA . LYS A 1 143 ? -12.781 13.755 12.157 1.00 88.94 143 LYS A CA 1
ATOM 1173 C C . LYS A 1 143 ? -12.386 12.384 11.607 1.00 88.94 143 LYS A C 1
ATOM 1175 O O . LYS A 1 143 ? -12.084 12.283 10.425 1.00 88.94 143 LYS A O 1
ATOM 1180 N N . LEU A 1 144 ? -12.442 11.346 12.442 1.00 91.19 144 LEU A N 1
ATOM 1181 C CA . LEU A 1 144 ? -12.146 9.973 12.046 1.00 91.19 144 LEU A CA 1
ATOM 1182 C C . LEU A 1 144 ? -13.150 9.467 10.999 1.00 91.19 144 LEU A C 1
ATOM 1184 O O . LEU A 1 144 ? -12.739 8.930 9.983 1.00 91.19 144 LEU A O 1
ATOM 1188 N N . ALA A 1 145 ? -14.449 9.720 11.176 1.00 91.56 145 ALA A N 1
ATOM 1189 C CA . ALA A 1 145 ? -15.471 9.307 10.209 1.00 91.56 145 ALA A CA 1
ATOM 1190 C C . ALA A 1 145 ? -15.274 9.907 8.800 1.00 91.56 145 ALA A C 1
ATOM 1192 O O . ALA A 1 145 ? -15.624 9.275 7.812 1.00 91.56 145 ALA A O 1
ATOM 1193 N N . ARG A 1 146 ? -14.682 11.105 8.688 1.00 92.81 146 ARG A N 1
ATOM 1194 C CA . ARG A 1 146 ? -14.407 11.763 7.393 1.00 92.81 146 ARG A CA 1
ATOM 1195 C C . ARG A 1 146 ? -13.239 11.152 6.613 1.00 92.81 146 ARG A C 1
ATOM 1197 O O . ARG A 1 146 ? -13.055 11.495 5.452 1.00 92.81 146 ARG A O 1
ATOM 1204 N N . ILE A 1 147 ? -12.421 10.323 7.257 1.00 95.00 147 ILE A N 1
ATOM 1205 C CA . ILE A 1 147 ? -11.228 9.703 6.661 1.00 95.00 147 ILE A CA 1
ATOM 1206 C C . ILE A 1 147 ? -11.354 8.177 6.604 1.00 95.00 147 ILE A C 1
ATOM 1208 O O . ILE A 1 147 ? -10.347 7.479 6.573 1.00 95.00 147 ILE A O 1
ATOM 1212 N N . GLU A 1 148 ? -12.576 7.654 6.648 1.00 95.00 148 GLU A N 1
ATOM 1213 C CA . GLU A 1 148 ? -12.850 6.226 6.514 1.00 95.00 148 GLU A CA 1
ATOM 1214 C C . GLU A 1 148 ? -12.705 5.804 5.043 1.00 95.00 148 GLU A C 1
ATOM 1216 O O . GLU A 1 148 ? -13.261 6.448 4.155 1.00 95.00 148 GLU A O 1
ATOM 1221 N N . LEU A 1 149 ? -11.917 4.754 4.788 1.00 95.62 149 LEU A N 1
ATOM 1222 C CA . LEU A 1 149 ? -11.681 4.236 3.438 1.00 95.62 149 LEU A CA 1
ATOM 1223 C C . LEU A 1 149 ? -12.878 3.404 2.964 1.00 95.62 149 LEU A C 1
ATOM 1225 O O . LEU A 1 149 ? -13.318 2.498 3.676 1.00 95.62 149 LEU A O 1
ATOM 1229 N N . THR A 1 150 ? -13.358 3.667 1.749 1.00 96.00 150 THR A N 1
ATOM 1230 C CA . THR A 1 150 ? -14.366 2.828 1.082 1.00 96.00 150 THR A CA 1
ATOM 1231 C C . THR A 1 150 ? -13.749 1.528 0.560 1.00 96.00 150 THR A C 1
ATOM 1233 O O . THR A 1 150 ? -12.526 1.379 0.503 1.00 96.00 150 THR A O 1
ATOM 1236 N N . THR A 1 151 ? -14.589 0.567 0.165 1.00 95.50 151 THR A N 1
ATOM 1237 C CA . THR A 1 151 ? -14.128 -0.696 -0.437 1.00 95.50 151 THR A CA 1
ATOM 1238 C C . THR A 1 151 ? -13.272 -0.444 -1.678 1.00 95.50 151 THR A C 1
ATOM 1240 O O . THR A 1 151 ? -12.146 -0.928 -1.728 1.00 95.50 151 THR A O 1
ATOM 1243 N N . ASP A 1 152 ? -13.738 0.407 -2.593 1.00 95.00 152 ASP A N 1
ATOM 1244 C CA . ASP A 1 152 ? -13.014 0.731 -3.829 1.00 95.00 152 ASP A CA 1
ATOM 1245 C C . ASP A 1 152 ? -11.659 1.390 -3.543 1.00 95.00 152 ASP A C 1
ATOM 1247 O O . ASP A 1 152 ? -10.664 1.118 -4.210 1.00 95.00 152 ASP A O 1
ATOM 1251 N N . GLN A 1 153 ? -11.582 2.220 -2.496 1.00 96.50 153 GLN A N 1
ATOM 1252 C CA . GLN A 1 153 ? -10.321 2.834 -2.080 1.00 96.50 153 GLN A CA 1
ATOM 1253 C C . GLN A 1 153 ? -9.339 1.803 -1.517 1.00 96.50 153 GLN A C 1
ATOM 1255 O O . GLN A 1 153 ? -8.140 1.911 -1.768 1.00 96.50 153 GLN A O 1
ATOM 1260 N N . TRP A 1 154 ? -9.818 0.794 -0.783 1.00 97.50 154 TRP A N 1
ATOM 1261 C CA . TRP A 1 154 ? -8.972 -0.327 -0.362 1.00 97.50 154 TRP A CA 1
ATOM 1262 C C . TRP A 1 154 ? -8.458 -1.137 -1.548 1.00 97.50 154 TRP A C 1
ATOM 1264 O O . TRP A 1 154 ? -7.296 -1.544 -1.544 1.00 97.50 154 TRP A O 1
ATOM 1274 N N . ASP A 1 155 ? -9.297 -1.365 -2.552 1.00 96.19 155 ASP A N 1
ATOM 1275 C CA . ASP A 1 155 ? -8.891 -2.106 -3.742 1.00 96.19 155 ASP A CA 1
ATOM 1276 C C . ASP A 1 155 ? -7.882 -1.298 -4.568 1.00 96.19 155 ASP A C 1
ATOM 1278 O O . ASP A 1 155 ? -6.856 -1.840 -4.981 1.00 96.19 155 ASP A O 1
ATOM 1282 N N . LEU A 1 156 ? -8.061 0.022 -4.677 1.00 96.50 156 LEU A N 1
ATOM 1283 C CA . LEU A 1 156 ? -7.071 0.914 -5.281 1.00 96.50 156 LEU A CA 1
ATOM 1284 C C . LEU A 1 156 ? -5.738 0.916 -4.509 1.00 96.50 156 LEU A C 1
ATOM 1286 O O . LEU A 1 156 ? -4.680 0.877 -5.135 1.00 96.50 156 LEU A O 1
ATOM 1290 N N . ILE A 1 157 ? -5.748 0.885 -3.167 1.00 97.81 157 ILE A N 1
ATOM 1291 C CA . ILE A 1 157 ? -4.517 0.726 -2.363 1.00 97.81 157 ILE A CA 1
ATOM 1292 C C . ILE A 1 157 ? -3.778 -0.557 -2.752 1.00 97.81 157 ILE A C 1
ATOM 1294 O O . ILE A 1 157 ? -2.560 -0.521 -2.926 1.00 97.81 157 ILE A O 1
ATOM 1298 N N . LYS A 1 158 ? -4.489 -1.677 -2.919 1.00 96.94 158 LYS A N 1
ATOM 1299 C CA . LYS A 1 158 ? -3.870 -2.945 -3.330 1.00 96.94 158 LYS A CA 1
ATOM 1300 C C . LYS A 1 158 ? -3.253 -2.856 -4.718 1.00 96.94 158 LYS A C 1
ATOM 1302 O O . LYS A 1 158 ? -2.115 -3.283 -4.881 1.00 96.94 158 LYS A O 1
ATOM 1307 N N . LEU A 1 159 ? -3.947 -2.245 -5.680 1.00 95.94 159 LEU A N 1
ATOM 1308 C CA . LEU A 1 159 ? -3.395 -2.024 -7.021 1.00 95.94 159 LEU A CA 1
ATOM 1309 C C . LEU A 1 159 ? -2.124 -1.169 -6.977 1.00 95.94 159 LEU A C 1
ATOM 1311 O O . LEU A 1 159 ? -1.140 -1.501 -7.633 1.00 95.94 159 LEU A O 1
ATOM 1315 N N . LEU A 1 160 ? -2.107 -0.113 -6.157 1.00 96.62 160 LEU A N 1
ATOM 1316 C CA . LEU A 1 160 ? -0.918 0.721 -5.962 1.00 96.62 160 LEU A CA 1
ATOM 1317 C C . LEU A 1 160 ? 0.236 -0.053 -5.314 1.00 96.62 160 LEU A C 1
ATOM 1319 O O . LEU A 1 160 ? 1.385 0.140 -5.698 1.00 96.62 160 LEU A O 1
ATOM 1323 N N . ILE A 1 161 ? -0.042 -0.932 -4.347 1.00 97.31 161 ILE A N 1
ATOM 1324 C CA . ILE A 1 161 ? 0.983 -1.802 -3.750 1.00 97.31 161 ILE A CA 1
ATOM 1325 C C . ILE A 1 161 ? 1.565 -2.726 -4.820 1.00 97.31 161 ILE A C 1
ATOM 1327 O O . ILE A 1 161 ? 2.785 -2.774 -4.954 1.00 97.31 161 ILE A O 1
ATOM 1331 N N . THR A 1 162 ? 0.717 -3.396 -5.606 1.00 96.00 162 THR A N 1
ATOM 1332 C CA . THR A 1 162 ? 1.149 -4.280 -6.700 1.00 96.00 162 THR A CA 1
ATOM 1333 C C . THR A 1 162 ? 2.009 -3.539 -7.720 1.00 96.00 162 THR A C 1
ATOM 1335 O O . THR A 1 162 ? 3.054 -4.050 -8.111 1.00 96.00 162 THR A O 1
ATOM 1338 N N . LEU A 1 163 ? 1.614 -2.320 -8.099 1.00 95.69 163 LEU A N 1
ATOM 1339 C CA . LEU A 1 163 ? 2.361 -1.474 -9.031 1.00 95.69 163 LEU A CA 1
ATOM 1340 C C . LEU A 1 163 ? 3.743 -1.074 -8.500 1.00 95.69 163 LEU A C 1
ATOM 1342 O O . LEU A 1 163 ? 4.720 -1.061 -9.244 1.00 95.69 163 LEU A O 1
ATOM 1346 N N . LEU A 1 164 ? 3.824 -0.704 -7.221 1.00 95.88 164 LEU A N 1
ATOM 1347 C CA . LEU A 1 164 ? 5.023 -0.111 -6.618 1.00 95.88 164 LEU A CA 1
ATOM 1348 C C . LEU A 1 164 ? 5.992 -1.146 -6.023 1.00 95.88 164 LEU A C 1
ATOM 1350 O O . LEU A 1 164 ? 7.156 -0.826 -5.773 1.00 95.88 164 LEU A O 1
ATOM 1354 N N . GLU A 1 165 ? 5.544 -2.377 -5.778 1.00 96.38 165 GLU A N 1
ATOM 1355 C CA . GLU A 1 165 ? 6.360 -3.434 -5.171 1.00 96.38 165 GLU A CA 1
ATOM 1356 C C . GLU A 1 165 ? 7.627 -3.788 -5.979 1.00 96.38 165 GLU A C 1
ATOM 1358 O O . GLU A 1 165 ? 8.698 -3.896 -5.360 1.00 96.38 165 GLU A O 1
ATOM 1363 N N . PRO A 1 166 ? 7.585 -3.905 -7.325 1.00 96.19 166 PRO A N 1
ATOM 1364 C CA . PRO A 1 166 ? 8.789 -4.132 -8.124 1.00 96.19 166 PRO A CA 1
ATOM 1365 C C . PRO A 1 166 ? 9.817 -3.008 -7.973 1.00 96.19 166 PRO A C 1
ATOM 1367 O O . PRO A 1 166 ? 10.999 -3.286 -7.776 1.00 96.19 166 PRO A O 1
ATOM 1370 N N . PHE A 1 167 ? 9.376 -1.746 -7.953 1.00 95.25 167 PHE A N 1
ATOM 1371 C CA . PHE A 1 167 ? 10.252 -0.585 -7.758 1.00 95.25 167 PHE A CA 1
ATOM 1372 C C . PHE A 1 167 ? 10.903 -0.592 -6.378 1.00 95.25 167 PHE A C 1
ATOM 1374 O O . PHE A 1 167 ? 12.117 -0.422 -6.248 1.00 95.25 167 PHE A O 1
ATOM 1381 N N . TYR A 1 168 ? 10.111 -0.853 -5.334 1.00 95.62 168 TYR A N 1
ATOM 1382 C CA . TYR A 1 168 ? 10.634 -0.974 -3.977 1.00 95.62 168 TYR A CA 1
ATOM 1383 C C . TYR A 1 168 ? 11.699 -2.076 -3.878 1.00 95.62 168 TYR A C 1
ATOM 1385 O O . TYR A 1 168 ? 12.740 -1.889 -3.237 1.00 95.62 168 TYR A O 1
ATOM 1393 N N . SER A 1 169 ? 11.447 -3.219 -4.518 1.00 94.81 169 SER A N 1
ATOM 1394 C CA . SER A 1 169 ? 12.355 -4.368 -4.528 1.00 94.81 169 SER A CA 1
ATOM 1395 C C . SER A 1 169 ? 13.640 -4.075 -5.297 1.00 94.81 169 SER A C 1
ATOM 1397 O O . SER A 1 169 ? 14.726 -4.312 -4.763 1.00 94.81 169 SER A O 1
ATOM 1399 N N . ALA A 1 170 ? 13.527 -3.495 -6.495 1.00 94.12 170 ALA A N 1
ATOM 1400 C CA . ALA A 1 170 ? 14.660 -3.097 -7.324 1.00 94.12 170 ALA A CA 1
ATOM 1401 C C . ALA A 1 170 ? 15.564 -2.115 -6.579 1.00 94.12 170 ALA A C 1
ATOM 1403 O O . ALA A 1 170 ? 16.768 -2.341 -6.462 1.00 94.12 170 ALA A O 1
ATOM 1404 N N . THR A 1 171 ? 15.004 -1.071 -5.965 1.00 93.06 171 THR A N 1
ATOM 1405 C CA . THR A 1 171 ? 15.870 -0.132 -5.255 1.00 93.06 171 THR A CA 1
ATOM 1406 C C . THR A 1 171 ? 16.419 -0.693 -3.959 1.00 93.06 171 THR A C 1
ATOM 1408 O O . THR A 1 171 ? 17.545 -0.366 -3.597 1.00 93.06 171 THR A O 1
ATOM 1411 N N . LYS A 1 172 ? 15.696 -1.574 -3.261 1.00 92.69 172 LYS A N 1
ATOM 1412 C CA . LYS A 1 172 ? 16.281 -2.285 -2.119 1.00 92.69 172 LYS A CA 1
ATOM 1413 C C . LYS A 1 172 ? 17.486 -3.131 -2.548 1.00 92.69 172 LYS A C 1
ATOM 1415 O O . LYS A 1 172 ? 18.468 -3.161 -1.812 1.00 92.69 172 LYS A O 1
ATOM 1420 N N . ALA A 1 173 ? 17.418 -3.780 -3.711 1.00 92.19 173 ALA A N 1
ATOM 1421 C CA . ALA A 1 173 ? 18.538 -4.534 -4.270 1.00 92.19 173 ALA A CA 1
ATOM 1422 C C . ALA A 1 173 ? 19.716 -3.618 -4.643 1.00 92.19 173 ALA A C 1
ATOM 1424 O O . ALA A 1 173 ? 20.854 -3.954 -4.335 1.00 92.19 173 ALA A O 1
ATOM 1425 N N . LEU A 1 174 ? 19.449 -2.443 -5.222 1.00 91.81 174 LEU A N 1
ATOM 1426 C CA . LEU A 1 174 ? 20.483 -1.472 -5.608 1.00 91.81 174 LEU A CA 1
ATOM 1427 C C . LEU A 1 174 ? 21.099 -0.698 -4.438 1.00 91.81 174 LEU A C 1
ATOM 1429 O O . LEU A 1 174 ? 22.245 -0.271 -4.529 1.00 91.81 174 LEU A O 1
ATOM 1433 N N . SER A 1 175 ? 20.359 -0.533 -3.341 1.00 90.19 175 SER A N 1
ATOM 1434 C CA . SER A 1 175 ? 20.790 0.237 -2.163 1.00 90.19 175 SER A CA 1
ATOM 1435 C C . SER A 1 175 ? 21.611 -0.583 -1.164 1.00 90.19 175 SER A C 1
ATOM 1437 O O . SER A 1 175 ? 21.897 -0.095 -0.070 1.00 90.19 175 SER A O 1
ATOM 1439 N N . THR A 1 176 ? 21.925 -1.845 -1.469 1.00 87.88 176 THR A N 1
ATOM 1440 C CA . THR A 1 176 ? 22.765 -2.650 -0.578 1.00 87.88 176 THR A CA 1
ATOM 1441 C C . THR A 1 176 ? 24.224 -2.223 -0.670 1.00 87.88 176 THR A C 1
ATOM 1443 O O . THR A 1 176 ? 24.690 -1.768 -1.709 1.00 87.88 176 THR A O 1
ATOM 1446 N N . THR A 1 177 ? 24.963 -2.426 0.415 1.00 86.75 177 THR A N 1
ATOM 1447 C CA . THR A 1 177 ? 26.409 -2.173 0.479 1.00 86.75 177 THR A CA 1
ATOM 1448 C C . THR A 1 177 ? 27.233 -3.458 0.522 1.00 86.75 177 THR A C 1
ATOM 1450 O O . THR A 1 177 ? 28.456 -3.411 0.590 1.00 86.75 177 THR A O 1
ATOM 1453 N N . THR A 1 178 ? 26.579 -4.622 0.501 1.00 90.56 178 THR A N 1
ATOM 1454 C CA . THR A 1 178 ? 27.232 -5.923 0.697 1.00 90.56 178 THR A CA 1
ATOM 1455 C C . THR A 1 178 ? 27.864 -6.501 -0.568 1.00 90.56 178 THR A C 1
ATOM 1457 O O . THR A 1 178 ? 28.661 -7.429 -0.468 1.00 90.56 178 THR A O 1
ATOM 1460 N N . TYR A 1 179 ? 27.509 -5.994 -1.749 1.00 86.94 179 TYR A N 1
ATOM 1461 C CA . TYR A 1 179 ? 28.072 -6.408 -3.034 1.00 86.94 179 TYR A CA 1
ATOM 1462 C C . TYR A 1 179 ? 27.957 -5.272 -4.062 1.00 86.94 179 TYR A C 1
ATOM 1464 O O . TYR A 1 179 ? 27.081 -4.417 -3.912 1.00 86.94 179 TYR A O 1
ATOM 1472 N N . PRO A 1 180 ? 28.8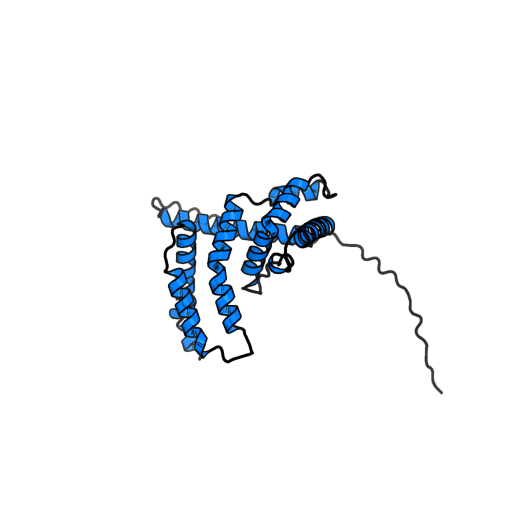03 -5.243 -5.111 1.00 87.44 180 PRO A N 1
ATOM 1473 C CA . PRO A 1 180 ? 28.681 -4.267 -6.190 1.00 87.44 180 PRO A CA 1
ATOM 1474 C C . PRO A 1 180 ? 27.326 -4.388 -6.896 1.00 87.44 180 PRO A C 1
ATOM 1476 O O . PRO A 1 180 ? 26.977 -5.452 -7.405 1.00 87.44 180 PRO A O 1
ATOM 1479 N N . THR A 1 181 ? 26.563 -3.298 -6.943 1.00 91.25 181 THR A N 1
ATOM 1480 C CA . THR A 1 181 ? 25.206 -3.282 -7.515 1.00 91.25 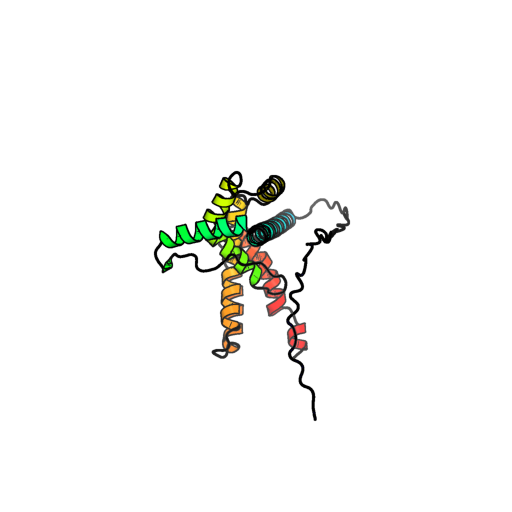181 THR A CA 1
ATOM 1481 C C . THR A 1 181 ? 25.147 -2.707 -8.928 1.00 91.25 181 THR A C 1
ATOM 1483 O O . THR A 1 181 ? 24.205 -3.006 -9.662 1.00 91.25 181 THR A O 1
ATOM 1486 N N . ILE A 1 182 ? 26.166 -1.948 -9.351 1.00 88.81 182 ILE A N 1
ATOM 1487 C CA . ILE A 1 182 ? 26.164 -1.227 -10.633 1.00 88.81 182 ILE A CA 1
ATOM 1488 C C . ILE A 1 182 ? 25.985 -2.156 -11.842 1.00 88.81 182 ILE A C 1
ATOM 1490 O O . ILE A 1 182 ? 25.185 -1.865 -12.724 1.00 88.81 182 ILE A O 1
ATOM 1494 N N . GLY A 1 183 ? 26.625 -3.331 -11.835 1.00 89.25 183 GLY A N 1
ATOM 1495 C CA . GLY A 1 183 ? 26.486 -4.318 -12.914 1.00 89.25 183 GLY A CA 1
ATOM 1496 C C . GLY A 1 183 ? 25.074 -4.903 -13.042 1.00 89.25 183 GLY A C 1
ATOM 1497 O O 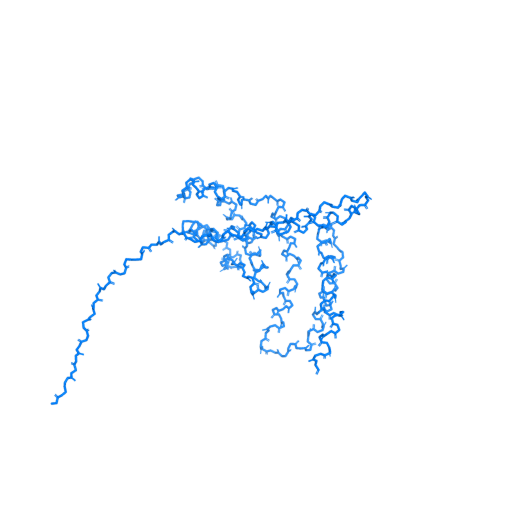. GLY A 1 183 ? 24.696 -5.364 -14.113 1.00 89.25 183 GLY A O 1
ATOM 1498 N N . SER A 1 184 ? 24.269 -4.844 -11.976 1.00 89.94 184 SER A N 1
ATOM 1499 C CA . SER A 1 184 ? 22.868 -5.289 -11.978 1.00 89.94 184 SER A CA 1
ATOM 1500 C C . SER A 1 184 ? 21.863 -4.165 -12.254 1.00 89.94 184 SER A C 1
ATOM 1502 O O . SER A 1 184 ? 20.689 -4.447 -12.487 1.00 89.94 184 SER A O 1
ATOM 1504 N N . ALA A 1 185 ? 22.297 -2.898 -12.249 1.00 91.00 185 ALA A N 1
ATOM 1505 C CA . ALA A 1 185 ? 21.407 -1.746 -12.380 1.00 91.00 185 ALA A CA 1
ATOM 1506 C C . ALA A 1 185 ? 20.678 -1.720 -13.721 1.00 91.00 185 ALA A C 1
ATOM 1508 O O . ALA A 1 185 ? 19.452 -1.636 -13.737 1.00 91.00 185 ALA A O 1
ATOM 1509 N N . LEU A 1 186 ? 21.404 -1.895 -14.827 1.00 90.56 186 LEU A N 1
ATOM 1510 C CA . LEU A 1 186 ? 20.797 -1.925 -16.157 1.00 90.56 186 LEU A CA 1
ATOM 1511 C C . LEU A 1 186 ? 19.776 -3.064 -16.286 1.00 90.56 186 LEU A C 1
ATOM 1513 O O . LEU A 1 186 ? 18.680 -2.855 -16.798 1.00 90.56 186 LEU A O 1
ATOM 1517 N N . TYR A 1 187 ? 20.107 -4.249 -15.766 1.00 93.12 187 TYR A N 1
ATOM 1518 C CA . TYR A 1 187 ? 19.196 -5.394 -15.771 1.00 93.12 187 TYR A CA 1
ATOM 1519 C C . TYR A 1 187 ? 17.906 -5.103 -14.991 1.00 93.12 187 TYR A C 1
ATOM 1521 O O . TYR A 1 187 ? 16.810 -5.391 -15.474 1.00 93.12 187 TYR A O 1
ATOM 1529 N N . LEU A 1 188 ? 18.016 -4.495 -13.806 1.00 94.12 188 LEU A N 1
ATOM 1530 C CA . LEU A 1 188 ? 16.854 -4.129 -12.994 1.00 94.12 188 LEU A CA 1
ATOM 1531 C C . LEU A 1 188 ? 15.998 -3.047 -13.662 1.00 94.12 188 LEU A C 1
ATOM 1533 O O . LEU A 1 188 ? 14.777 -3.161 -13.634 1.00 94.12 188 LEU A O 1
ATOM 1537 N N . ILE A 1 189 ? 16.613 -2.042 -14.292 1.00 93.50 189 ILE A N 1
ATOM 1538 C CA . ILE A 1 189 ? 15.896 -0.996 -15.040 1.00 93.50 189 ILE A CA 1
ATOM 1539 C C . ILE A 1 189 ? 15.090 -1.618 -16.187 1.00 93.50 189 ILE A C 1
ATOM 1541 O O . ILE A 1 189 ? 13.895 -1.360 -16.297 1.00 93.50 189 ILE A O 1
ATOM 1545 N N . ARG A 1 190 ? 15.702 -2.503 -16.984 1.00 93.25 190 ARG A N 1
ATOM 1546 C CA . ARG A 1 190 ? 15.008 -3.214 -18.075 1.00 93.25 190 ARG A CA 1
ATOM 1547 C C . ARG A 1 190 ? 13.899 -4.136 -17.572 1.00 93.25 190 ARG A C 1
ATOM 1549 O O . ARG A 1 190 ? 12.827 -4.178 -18.158 1.00 93.25 190 ARG A O 1
ATOM 1556 N N . SER A 1 191 ? 14.122 -4.816 -16.448 1.00 95.50 191 SER A N 1
ATOM 1557 C CA . SER A 1 191 ? 13.093 -5.659 -15.822 1.00 95.50 191 SER A CA 1
ATOM 1558 C C . SER A 1 191 ? 11.878 -4.843 -15.353 1.00 95.50 191 SER A C 1
ATOM 1560 O O . SER A 1 191 ? 10.750 -5.330 -15.394 1.00 95.50 191 SER A O 1
ATOM 1562 N N . LEU A 1 192 ? 12.093 -3.606 -14.884 1.00 96.19 192 LEU A N 1
ATOM 1563 C CA . LEU A 1 192 ? 11.009 -2.692 -14.511 1.00 96.19 192 LEU A CA 1
ATOM 1564 C C . LEU A 1 192 ? 10.245 -2.185 -15.738 1.00 96.19 192 LEU A C 1
ATOM 1566 O O . LEU A 1 192 ? 9.021 -2.114 -15.685 1.00 96.19 192 LEU A O 1
ATOM 1570 N N . GLU A 1 193 ? 10.946 -1.870 -16.828 1.00 94.94 193 GLU A N 1
ATOM 1571 C CA . GLU A 1 193 ? 10.333 -1.493 -18.108 1.00 94.94 193 GLU A CA 1
ATOM 1572 C C . GLU A 1 193 ? 9.409 -2.606 -18.627 1.00 94.94 193 GLU A C 1
ATOM 1574 O O . GLU A 1 193 ? 8.214 -2.376 -18.806 1.00 94.94 193 GLU A O 1
ATOM 1579 N N . GLU A 1 194 ? 9.912 -3.841 -18.717 1.00 95.50 194 GLU A N 1
ATOM 1580 C CA . GLU A 1 194 ? 9.124 -5.008 -19.144 1.00 95.50 194 GLU A CA 1
ATOM 1581 C C . GLU A 1 194 ? 7.891 -5.233 -18.245 1.00 95.50 194 GLU A C 1
ATOM 1583 O O . GLU A 1 194 ? 6.792 -5.539 -18.716 1.00 95.50 194 GLU A O 1
ATOM 1588 N N . TYR A 1 195 ? 8.038 -5.041 -16.929 1.00 95.94 195 TYR A N 1
ATOM 1589 C CA . TYR A 1 195 ? 6.923 -5.141 -15.985 1.00 95.94 195 TYR A CA 1
ATOM 1590 C C . TYR A 1 195 ? 5.804 -4.118 -16.261 1.00 95.94 195 TYR A C 1
ATOM 1592 O O . TYR A 1 195 ? 4.617 -4.442 -16.099 1.00 95.94 195 TYR A O 1
ATOM 1600 N N . LEU A 1 196 ? 6.173 -2.893 -16.643 1.00 94.38 196 LEU A N 1
ATOM 1601 C CA . LEU A 1 196 ? 5.239 -1.808 -16.940 1.00 94.38 196 LEU A CA 1
ATOM 1602 C C . LEU A 1 196 ? 4.554 -1.981 -18.300 1.00 94.38 196 LEU A C 1
ATOM 1604 O O . LEU A 1 196 ? 3.376 -1.653 -18.422 1.00 94.38 196 LEU A O 1
ATOM 1608 N N . GLU A 1 197 ? 5.258 -2.523 -19.294 1.00 93.31 197 GLU A N 1
ATOM 1609 C CA . GLU A 1 197 ? 4.706 -2.830 -20.623 1.00 93.31 197 GLU A CA 1
ATOM 1610 C C . GLU A 1 197 ? 3.737 -4.017 -20.592 1.00 93.31 197 GLU A C 1
ATOM 1612 O O . GLU A 1 197 ? 2.806 -4.113 -21.397 1.00 93.31 197 GLU A O 1
ATOM 1617 N N . LYS A 1 198 ? 3.924 -4.929 -19.634 1.00 93.06 198 LYS A N 1
ATOM 1618 C CA . LYS A 1 198 ? 3.076 -6.107 -19.493 1.00 93.06 198 LYS A CA 1
ATOM 1619 C C . LYS A 1 198 ? 1.652 -5.739 -19.073 1.00 93.06 198 LYS A C 1
ATOM 1621 O O . LYS A 1 198 ? 1.392 -5.349 -17.927 1.00 93.06 198 LYS A O 1
ATOM 1626 N N . LEU A 1 199 ? 0.721 -5.984 -19.993 1.00 84.88 199 LEU A N 1
ATOM 1627 C CA . LEU A 1 199 ? -0.715 -5.880 -19.761 1.00 84.88 199 LEU A CA 1
ATOM 1628 C C . LEU A 1 199 ? -1.211 -6.953 -18.786 1.00 84.88 199 LEU A C 1
ATOM 1630 O O . LEU A 1 199 ? -0.820 -8.121 -18.841 1.00 84.88 199 LEU A O 1
ATOM 1634 N N . GLU A 1 200 ? -2.127 -6.545 -17.917 1.00 86.81 200 GLU A N 1
ATOM 1635 C CA . GLU A 1 200 ? -2.858 -7.411 -16.997 1.00 86.81 200 GLU A CA 1
ATOM 1636 C C . GLU A 1 200 ? -4.368 -7.338 -17.268 1.00 86.81 200 GLU A C 1
ATOM 1638 O O . GLU A 1 200 ? -4.845 -6.500 -18.029 1.00 86.81 200 GLU A O 1
ATOM 1643 N N . ASN A 1 201 ? -5.163 -8.191 -16.619 1.00 84.56 201 ASN A N 1
ATOM 1644 C CA . ASN A 1 201 ? -6.625 -8.183 -16.784 1.00 84.56 201 ASN A CA 1
ATOM 1645 C C . ASN A 1 201 ? -7.318 -7.002 -16.074 1.00 84.56 201 ASN A C 1
ATOM 1647 O O . ASN A 1 201 ? -8.540 -6.880 -16.124 1.00 84.56 201 ASN A O 1
ATOM 1651 N N . ASN A 1 202 ? -6.563 -6.147 -15.378 1.00 90.38 202 ASN A N 1
ATOM 1652 C CA . ASN A 1 202 ? -7.095 -5.015 -14.633 1.00 90.38 202 ASN A CA 1
ATOM 1653 C C . ASN A 1 202 ? -6.851 -3.704 -15.398 1.00 90.38 202 ASN A C 1
ATOM 1655 O O . ASN A 1 202 ? -5.723 -3.217 -15.470 1.00 90.38 202 ASN A O 1
ATOM 1659 N N . LEU A 1 203 ? -7.927 -3.121 -15.938 1.00 89.56 203 LEU A N 1
ATOM 1660 C CA . LEU A 1 203 ? -7.882 -1.881 -16.722 1.00 89.56 203 LEU A CA 1
ATOM 1661 C C . LEU A 1 203 ? -7.281 -0.708 -15.937 1.00 89.56 203 LEU A C 1
ATOM 1663 O O . LEU A 1 203 ? -6.446 0.022 -16.466 1.00 89.56 203 LEU A O 1
ATOM 1667 N N . THR A 1 204 ? -7.660 -0.553 -14.666 1.00 90.06 204 THR A N 1
ATOM 1668 C CA . THR A 1 204 ? -7.144 0.508 -13.792 1.00 90.06 204 THR A CA 1
ATOM 1669 C C . THR A 1 204 ? -5.642 0.364 -13.581 1.00 90.06 204 THR A C 1
ATOM 1671 O O . THR A 1 204 ? -4.907 1.339 -13.704 1.00 90.06 204 THR A O 1
ATOM 1674 N N . LEU A 1 205 ? -5.160 -0.852 -13.311 1.00 91.69 205 LEU A N 1
ATOM 1675 C CA . LEU A 1 205 ? -3.732 -1.111 -13.147 1.00 91.69 205 LEU A CA 1
ATOM 1676 C C . LEU A 1 205 ? -2.959 -0.842 -14.439 1.00 91.69 205 LEU A C 1
ATOM 1678 O O . LEU A 1 205 ? -1.908 -0.214 -14.380 1.00 91.69 205 LEU A O 1
ATOM 1682 N N . ASN A 1 206 ? -3.487 -1.250 -15.595 1.00 92.06 206 ASN A N 1
ATOM 1683 C CA . ASN A 1 206 ? -2.858 -0.971 -16.888 1.00 92.06 206 ASN A CA 1
ATOM 1684 C C . ASN A 1 206 ? -2.768 0.536 -17.161 1.00 92.06 206 ASN A C 1
ATOM 1686 O O . ASN A 1 206 ? -1.723 1.017 -17.590 1.00 92.06 206 ASN A O 1
ATOM 1690 N N . ALA A 1 207 ? -3.823 1.297 -16.853 1.00 91.50 207 ALA A N 1
ATOM 1691 C CA . ALA A 1 207 ? -3.812 2.754 -16.981 1.00 91.50 207 ALA A CA 1
ATOM 1692 C C . ALA A 1 207 ? -2.752 3.403 -16.070 1.00 91.50 207 ALA A C 1
ATOM 1694 O O . ALA A 1 207 ? -2.021 4.300 -16.498 1.00 91.50 207 ALA A O 1
ATOM 1695 N N . LEU A 1 208 ? -2.613 2.916 -14.831 1.00 92.12 208 LEU A N 1
ATOM 1696 C CA . LEU A 1 208 ? -1.560 3.371 -13.918 1.00 92.12 208 LEU A CA 1
ATOM 1697 C C . LEU A 1 208 ? -0.161 2.995 -14.424 1.00 92.12 208 LEU A C 1
ATOM 1699 O O . LEU A 1 208 ? 0.724 3.851 -14.427 1.00 92.12 208 LEU A O 1
ATOM 1703 N N . LYS A 1 209 ? 0.037 1.752 -14.882 1.00 93.56 209 LYS A N 1
ATOM 1704 C CA . LYS A 1 209 ? 1.299 1.295 -15.479 1.00 93.56 209 LYS A CA 1
ATOM 1705 C C . LYS A 1 209 ? 1.694 2.161 -16.664 1.00 93.56 209 LYS A C 1
ATOM 1707 O O . LYS A 1 209 ? 2.825 2.621 -16.692 1.00 93.56 209 LYS A O 1
ATOM 1712 N N . ALA A 1 210 ? 0.766 2.462 -17.573 1.00 92.25 210 ALA A N 1
ATOM 1713 C CA . ALA A 1 210 ? 1.026 3.313 -18.731 1.00 92.25 210 ALA A CA 1
ATOM 1714 C C . ALA A 1 210 ? 1.513 4.713 -18.320 1.00 92.25 210 ALA A C 1
ATOM 1716 O O . ALA A 1 210 ? 2.508 5.207 -18.847 1.00 92.25 210 ALA A O 1
ATOM 1717 N N . LYS A 1 211 ? 0.877 5.341 -17.321 1.00 90.75 211 LYS A N 1
ATOM 1718 C CA . LYS A 1 211 ? 1.333 6.642 -16.796 1.00 90.75 211 LYS A CA 1
ATOM 1719 C C . LYS A 1 211 ? 2.723 6.559 -16.161 1.00 90.75 211 LYS A C 1
ATOM 1721 O O . LYS A 1 211 ? 3.535 7.464 -16.360 1.00 90.75 211 LYS A O 1
ATOM 1726 N N . VAL A 1 212 ? 2.996 5.500 -15.397 1.00 92.56 212 VAL A N 1
ATOM 1727 C CA . VAL A 1 212 ? 4.315 5.285 -14.787 1.00 92.56 212 VAL A CA 1
ATOM 1728 C C . VAL A 1 212 ? 5.369 4.996 -15.853 1.00 92.56 212 VAL A C 1
ATOM 1730 O O . VAL A 1 212 ? 6.458 5.541 -15.744 1.00 92.56 212 VAL A O 1
ATOM 1733 N N . LEU A 1 213 ? 5.046 4.227 -16.896 1.00 93.25 213 LEU A N 1
ATOM 1734 C CA . LEU A 1 213 ? 5.939 3.892 -18.007 1.00 93.25 213 LEU A CA 1
ATOM 1735 C C . LEU A 1 213 ? 6.424 5.142 -18.733 1.00 93.25 213 LEU A C 1
ATOM 1737 O O . LEU A 1 213 ? 7.627 5.324 -18.865 1.00 93.25 213 LEU A O 1
ATOM 1741 N N . VAL A 1 214 ? 5.506 6.042 -19.101 1.00 91.38 214 VAL A N 1
ATOM 1742 C CA . VAL A 1 214 ? 5.859 7.304 -19.772 1.00 91.38 214 VAL A CA 1
ATOM 1743 C C . VAL A 1 214 ? 6.851 8.113 -18.933 1.00 91.38 214 VAL A C 1
ATOM 1745 O O . VAL A 1 214 ? 7.853 8.606 -19.444 1.00 91.38 214 VAL A O 1
ATOM 1748 N N . LYS A 1 215 ? 6.611 8.234 -17.621 1.00 90.94 215 LYS A N 1
ATOM 1749 C CA . LYS A 1 215 ? 7.543 8.934 -16.724 1.00 90.94 215 LYS A CA 1
ATOM 1750 C C . LYS A 1 215 ? 8.850 8.168 -16.534 1.00 90.94 215 LYS A C 1
ATOM 1752 O O . LYS A 1 215 ? 9.903 8.789 -16.458 1.00 90.94 215 LYS A O 1
ATOM 1757 N N . PHE A 1 216 ? 8.790 6.846 -16.443 1.00 91.56 216 PHE A N 1
ATOM 1758 C CA . PHE A 1 216 ? 9.957 5.993 -16.265 1.00 91.56 216 PHE A CA 1
ATOM 1759 C C . PHE A 1 216 ? 10.904 6.096 -17.461 1.00 91.56 216 PHE A C 1
ATOM 1761 O O . PHE A 1 216 ? 12.088 6.339 -17.258 1.00 91.56 216 PHE A O 1
ATOM 1768 N N . GLN A 1 217 ? 10.381 5.994 -18.684 1.00 90.69 217 GLN A N 1
ATOM 1769 C CA . GLN A 1 217 ? 11.166 6.123 -19.912 1.00 90.69 217 GLN A CA 1
ATOM 1770 C C . GLN A 1 217 ? 11.800 7.508 -20.029 1.00 90.69 217 GLN A C 1
ATOM 1772 O O . GLN A 1 217 ? 13.006 7.607 -20.248 1.00 90.69 217 GLN A O 1
ATOM 1777 N N . TYR A 1 218 ? 11.018 8.555 -19.744 1.00 89.50 218 TYR A N 1
ATOM 1778 C CA . TYR A 1 218 ? 11.516 9.926 -19.725 1.00 89.50 218 TYR A CA 1
ATOM 1779 C C . TYR A 1 218 ? 12.740 10.091 -18.806 1.00 89.50 218 TYR A C 1
ATOM 1781 O O . TYR A 1 218 ? 13.773 10.589 -19.235 1.00 89.50 218 TYR A O 1
ATOM 1789 N N . TYR A 1 219 ? 12.655 9.635 -17.550 1.00 87.88 219 TYR A N 1
ATOM 1790 C CA . TYR A 1 219 ? 13.740 9.825 -16.576 1.00 87.88 219 TYR A CA 1
ATOM 1791 C C . TYR A 1 219 ? 14.920 8.853 -16.724 1.00 87.88 219 TYR A C 1
ATOM 1793 O O . TYR A 1 219 ? 15.999 9.151 -16.216 1.00 87.88 219 TYR A O 1
ATOM 1801 N N . MET A 1 220 ? 14.720 7.680 -17.334 1.00 86.06 220 MET A N 1
ATOM 1802 C CA . MET A 1 220 ? 15.751 6.633 -17.416 1.00 86.06 220 MET A CA 1
ATOM 1803 C C . MET A 1 220 ? 16.479 6.590 -18.762 1.00 86.06 220 MET A C 1
ATOM 1805 O O . MET A 1 220 ? 17.608 6.102 -18.805 1.00 86.06 220 MET A O 1
ATOM 1809 N N . PHE A 1 221 ? 15.849 7.051 -19.848 1.00 83.00 221 PHE A N 1
ATOM 1810 C CA . PHE A 1 221 ? 16.383 6.898 -21.206 1.00 83.00 221 PHE A CA 1
ATOM 1811 C C . PHE A 1 221 ? 16.425 8.199 -22.012 1.00 83.00 221 PHE A C 1
ATOM 1813 O O . PHE A 1 221 ? 17.374 8.377 -22.773 1.00 83.00 221 PHE A O 1
ATOM 1820 N N . ASP A 1 222 ? 15.454 9.100 -21.835 1.00 78.19 222 ASP A N 1
ATOM 1821 C CA . ASP A 1 222 ? 15.370 10.330 -22.641 1.00 78.19 222 ASP A CA 1
ATOM 1822 C C . ASP A 1 222 ? 16.063 11.543 -22.005 1.00 78.19 222 ASP A C 1
ATOM 1824 O O . ASP A 1 222 ? 16.279 12.544 -22.685 1.00 78.19 222 ASP A O 1
ATOM 1828 N N . ASP A 1 223 ? 16.422 11.479 -20.720 1.00 66.69 223 ASP A N 1
ATOM 1829 C CA . ASP A 1 223 ? 17.098 12.569 -20.012 1.00 66.69 223 ASP A CA 1
ATOM 1830 C C . ASP A 1 223 ? 18.561 12.707 -20.484 1.00 66.69 223 ASP A C 1
ATOM 1832 O O . ASP A 1 223 ? 19.513 12.269 -19.831 1.00 66.69 223 ASP A O 1
ATOM 1836 N N . THR A 1 224 ? 18.740 13.310 -21.666 1.00 54.91 224 THR A N 1
ATOM 1837 C CA . THR A 1 224 ? 20.037 13.624 -22.292 1.00 54.91 224 THR A CA 1
ATOM 1838 C C . THR A 1 224 ? 20.956 14.443 -21.383 1.00 54.91 224 THR A C 1
ATOM 1840 O O . THR A 1 224 ? 22.175 14.400 -21.554 1.00 54.91 224 THR A O 1
ATOM 1843 N N . ASP A 1 225 ? 20.415 15.136 -20.379 1.00 56.12 225 ASP A N 1
ATOM 1844 C CA . ASP A 1 225 ? 21.197 15.952 -19.450 1.00 56.12 225 ASP A CA 1
ATOM 1845 C C . ASP A 1 225 ? 21.965 15.120 -18.405 1.00 56.12 225 ASP A C 1
ATOM 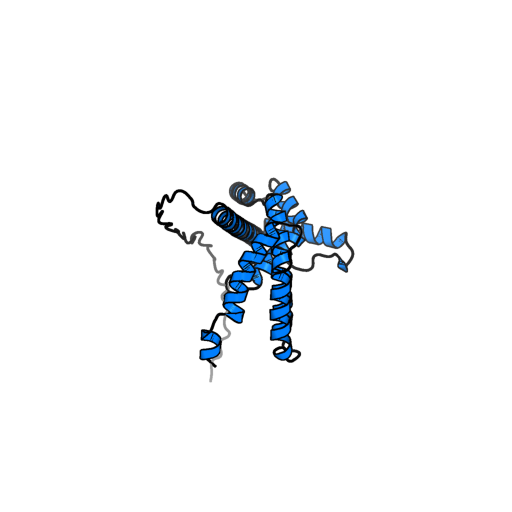1847 O O . ASP A 1 225 ? 23.018 15.561 -17.932 1.00 56.12 225 ASP A O 1
ATOM 1851 N N . GLN A 1 226 ? 21.536 13.886 -18.099 1.00 54.81 226 GLN A N 1
ATOM 1852 C CA . GLN A 1 226 ? 22.283 12.996 -17.191 1.00 54.81 226 GLN A CA 1
ATOM 1853 C C . GLN A 1 226 ? 23.586 12.468 -17.807 1.00 54.81 226 GLN A C 1
ATOM 1855 O O . GLN A 1 226 ? 24.550 12.226 -17.084 1.00 54.81 226 GLN A O 1
ATOM 1860 N N . PHE A 1 227 ? 23.643 12.311 -19.132 1.00 48.88 227 PHE A N 1
ATOM 1861 C CA . PHE A 1 227 ? 24.868 11.899 -19.829 1.00 48.88 227 PHE A CA 1
ATOM 1862 C C . PHE A 1 227 ? 25.802 13.073 -20.139 1.00 48.88 227 PHE A C 1
ATOM 1864 O O . PHE A 1 227 ? 27.004 12.866 -20.252 1.00 48.88 227 PHE A O 1
ATOM 1871 N N . ASN A 1 228 ? 25.275 14.298 -20.228 1.00 48.81 228 ASN A N 1
ATOM 1872 C CA . ASN A 1 228 ? 26.067 15.506 -20.483 1.00 48.81 228 ASN A CA 1
ATOM 1873 C C . ASN A 1 228 ? 26.745 16.082 -19.222 1.00 48.81 228 ASN A C 1
ATOM 1875 O O . ASN A 1 228 ? 27.492 17.054 -19.318 1.00 48.81 228 ASN A O 1
ATOM 1879 N N . THR A 1 229 ? 26.469 15.518 -18.042 1.00 51.00 229 THR A N 1
ATOM 1880 C CA . THR A 1 229 ? 27.031 15.947 -16.748 1.00 51.00 229 THR A CA 1
ATOM 1881 C C . THR A 1 229 ? 28.095 14.998 -16.176 1.00 51.00 229 THR A C 1
ATOM 1883 O O . THR A 1 229 ? 28.614 15.265 -15.089 1.00 51.00 229 THR A O 1
ATOM 1886 N N . LEU A 1 230 ? 28.447 13.928 -16.901 1.00 40.53 230 LEU A N 1
ATOM 1887 C CA . LEU A 1 230 ? 29.579 13.030 -16.618 1.00 40.53 230 LEU A CA 1
ATOM 1888 C C . LEU A 1 230 ? 30.763 13.333 -17.543 1.00 40.53 230 LEU A C 1
ATOM 1890 O O . LEU A 1 230 ? 31.910 13.174 -17.066 1.00 40.53 230 LEU A O 1
#

Mean predicted aligned error: 11.96 Å

Secondary structure (DSSP, 8-state):
----PPPP-----------------------------TT--HHHHHHHHHHHHHHHHHHHHHHHHHHHHH-HHHHHHHHHHHHHHHHHS-TTTS--SPPPPP-TTSTTHHHHHHHHHHHTHHHHHHHHHSTTTS---HHHHHHHHTTPPPHHHHHHHHHHHHHHHHHHHHHHHHT-SSS--HHHHHHHHHHHHHHHHS--S-HHHHHHHHHHHHHHHIIIII-HHHHTT-

pLDDT: mean 80.88, std 22.28, range [30.34, 97.88]

Foldseek 3Di:
DDDDDDDDDDPDDPPPPPDPDDDDPPPDPPPDDDDDDPPDDPVVVVLVVLVVLVVLLLVLLLVLLVLCVVDPLSVVQLVVVLVVVQVVDDPVLRDPDDQFHADPVDPCRSLSNLVSCLSSVVSSVVCLVCLVPSPDDPVSNVVSVVSDADPVSNVVSVLVNVLCVLVSVLVVQQPDPPDHCPVCNVVSLVVNLVVLPDDDPDPSSVSVSVVVNVVSCCVPPVPPVVVVVD

Radius of gyration: 24.26 Å; Cα contacts (8 Å, |Δi|>4): 133; chains: 1; bounding box: 62×49×76 Å